Protein AF-A0A0F8X6D4-F1 (afdb_monomer)

Organism: NCBI:txid412755

InterPro domains:
  IPR002932 Glutamate synthase domain [PF01645] (61-351)
  IPR002932 Glutamate synthase domain [cd02808] (1-352)
  IPR013785 Aldolase-type TIM barrel [G3DSA:3.20.20.70] (47-352)

Structure (mmCIF, N/CA/C/O backbone):
data_AF-A0A0F8X6D4-F1
#
_entry.id   AF-A0A0F8X6D4-F1
#
loop_
_atom_site.group_PDB
_atom_site.id
_atom_site.type_symbol
_atom_site.label_atom_id
_atom_site.label_alt_id
_atom_site.label_comp_id
_atom_site.label_asym_id
_atom_site.label_entity_id
_atom_site.label_seq_id
_atom_site.pdbx_PDB_ins_code
_atom_site.Cartn_x
_atom_site.Cartn_y
_atom_site.Cartn_z
_atom_site.occupancy
_atom_site.B_iso_or_equiv
_atom_site.auth_seq_id
_atom_site.auth_comp_id
_atom_site.auth_asym_id
_atom_site.auth_atom_id
_atom_site.pdbx_PDB_model_num
ATOM 1 N N . ARG A 1 1 ? 14.867 -9.001 -7.447 1.00 86.94 1 ARG A N 1
ATOM 2 C CA . ARG A 1 1 ? 14.581 -8.621 -8.855 1.00 86.94 1 ARG A CA 1
ATOM 3 C C . ARG A 1 1 ? 14.537 -9.846 -9.762 1.00 86.94 1 ARG 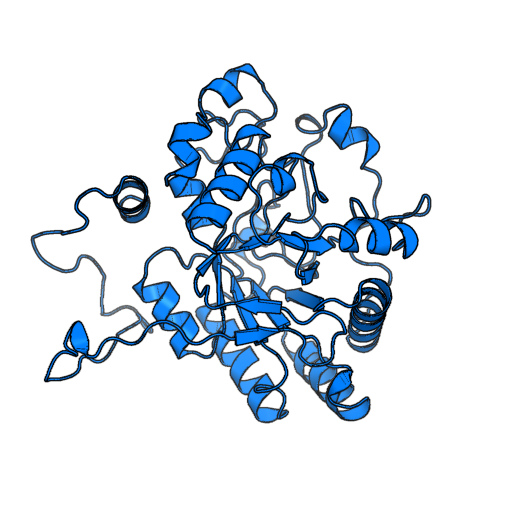A C 1
ATOM 5 O O . ARG A 1 1 ? 13.465 -10.113 -10.271 1.00 86.94 1 ARG A O 1
ATOM 12 N N . SER A 1 2 ? 15.639 -10.603 -9.904 1.00 88.75 2 SER A N 1
ATOM 13 C CA . SER A 1 2 ? 15.696 -11.815 -10.753 1.00 88.75 2 SER A CA 1
ATOM 14 C C . SER A 1 2 ? 14.528 -12.780 -10.506 1.00 88.75 2 SER A C 1
ATOM 16 O O . SER A 1 2 ? 13.826 -13.136 -11.444 1.00 88.75 2 SER A O 1
ATOM 18 N N . TRP A 1 3 ? 14.236 -13.077 -9.234 1.00 90.81 3 TRP A N 1
ATOM 19 C CA . TRP A 1 3 ? 13.088 -13.908 -8.859 1.00 90.81 3 TRP A CA 1
ATOM 20 C C . TRP A 1 3 ? 11.753 -13.414 -9.447 1.00 90.81 3 TRP A C 1
ATOM 22 O O . TRP A 1 3 ? 11.038 -14.203 -10.050 1.00 90.81 3 TRP A O 1
ATOM 32 N N . VAL A 1 4 ? 11.450 -12.109 -9.361 1.00 93.31 4 VAL A N 1
ATOM 33 C CA . VAL A 1 4 ? 10.198 -11.553 -9.911 1.00 93.31 4 VAL A CA 1
ATOM 34 C C . VAL A 1 4 ? 10.165 -11.677 -11.423 1.00 93.31 4 VAL A C 1
ATOM 36 O O . VAL A 1 4 ? 9.143 -12.049 -11.966 1.00 93.31 4 VAL A O 1
ATOM 39 N N . TYR A 1 5 ? 11.270 -11.402 -12.118 1.00 92.56 5 TYR A N 1
ATOM 40 C CA . TYR A 1 5 ? 11.297 -11.519 -13.578 1.00 92.56 5 TYR A CA 1
ATOM 41 C C . TYR A 1 5 ? 11.055 -12.947 -14.064 1.00 92.56 5 TYR A C 1
ATOM 43 O O . TYR A 1 5 ? 10.480 -13.121 -15.135 1.00 92.56 5 TYR A O 1
ATOM 51 N N . LYS A 1 6 ? 11.500 -13.946 -13.295 1.00 92.44 6 LYS A N 1
ATOM 52 C CA . LYS A 1 6 ? 11.203 -15.352 -13.568 1.00 92.44 6 LYS A CA 1
ATOM 53 C C . LYS A 1 6 ? 9.738 -15.674 -13.260 1.00 92.44 6 LYS A C 1
ATOM 55 O O . LYS A 1 6 ? 9.030 -16.171 -14.128 1.00 92.44 6 LYS A O 1
ATOM 60 N N . ALA A 1 7 ? 9.273 -15.314 -12.061 1.00 92.62 7 ALA A N 1
ATOM 61 C CA . ALA A 1 7 ? 7.904 -15.564 -11.612 1.00 92.62 7 ALA A CA 1
ATOM 62 C C . ALA A 1 7 ? 6.853 -14.914 -12.526 1.00 92.62 7 ALA A C 1
ATOM 64 O O . ALA A 1 7 ? 5.938 -15.592 -12.969 1.00 92.62 7 ALA A O 1
ATOM 65 N N . ALA A 1 8 ? 7.053 -13.648 -12.888 1.00 92.38 8 ALA A N 1
ATOM 66 C CA . ALA A 1 8 ? 6.183 -12.868 -13.766 1.00 92.38 8 ALA A CA 1
ATOM 67 C C . ALA A 1 8 ? 6.101 -13.414 -15.202 1.00 92.38 8 ALA A C 1
ATOM 69 O O . ALA A 1 8 ? 5.203 -13.063 -15.948 1.00 92.38 8 ALA A O 1
ATOM 70 N N . LYS A 1 9 ? 7.064 -14.235 -15.634 1.00 91.50 9 LYS A N 1
ATOM 71 C CA . LYS A 1 9 ? 7.039 -14.896 -16.951 1.00 91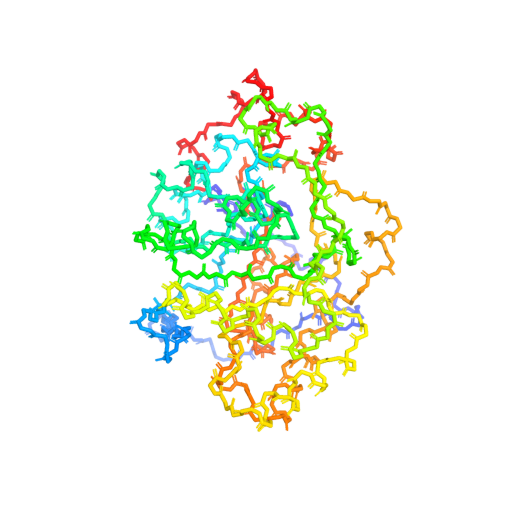.50 9 LYS A CA 1
ATOM 72 C C . LYS A 1 9 ? 6.620 -16.362 -16.864 1.00 91.50 9 LYS A C 1
ATOM 74 O O . LYS A 1 9 ? 6.717 -17.067 -17.862 1.00 91.50 9 LYS A O 1
ATOM 79 N N . ASN A 1 10 ? 6.249 -16.823 -15.669 1.00 89.94 10 ASN A N 1
ATOM 80 C CA . ASN A 1 10 ? 5.996 -18.223 -15.356 1.00 89.94 10 ASN A CA 1
ATOM 81 C C . ASN A 1 10 ? 7.096 -19.180 -15.870 1.00 89.94 10 ASN A C 1
ATOM 83 O O . ASN A 1 10 ? 6.814 -20.272 -16.353 1.00 89.94 10 ASN A O 1
ATOM 87 N N . VAL A 1 11 ? 8.364 -18.753 -15.803 1.00 92.69 11 VAL A N 1
ATOM 88 C CA . VAL A 1 11 ? 9.515 -19.609 -16.138 1.00 92.69 11 VAL A CA 1
ATOM 89 C C . VAL A 1 11 ? 10.079 -20.256 -14.880 1.00 92.69 11 VAL A C 1
ATOM 91 O O . VAL A 1 11 ? 9.802 -19.804 -13.767 1.00 92.69 11 VAL A O 1
ATOM 94 N N . ASP A 1 12 ? 10.912 -21.282 -15.057 1.00 89.19 12 ASP A N 1
ATOM 95 C CA . ASP A 1 12 ? 11.482 -22.034 -13.945 1.00 89.19 12 ASP A CA 1
ATOM 96 C C . ASP A 1 12 ? 12.186 -21.134 -12.904 1.00 89.19 12 ASP A C 1
ATOM 98 O O . ASP A 1 12 ? 13.011 -20.258 -13.209 1.00 89.19 12 ASP A O 1
ATOM 102 N N . ARG A 1 13 ? 11.824 -21.368 -11.641 1.00 89.12 13 ARG A N 1
ATOM 103 C CA . ARG A 1 13 ? 12.292 -20.657 -10.448 1.00 89.12 13 ARG A CA 1
ATOM 104 C C . ARG A 1 13 ? 13.271 -21.495 -9.623 1.00 89.12 13 ARG A C 1
ATOM 106 O O . ARG A 1 13 ? 13.748 -20.982 -8.611 1.00 89.12 13 ARG A O 1
ATOM 113 N N . THR A 1 14 ? 13.600 -22.721 -10.037 1.00 86.69 14 THR A N 1
ATOM 114 C CA . THR A 1 14 ? 14.615 -23.531 -9.356 1.00 86.69 14 THR A CA 1
ATOM 115 C C . THR A 1 14 ? 16.010 -22.901 -9.462 1.00 86.69 14 THR A C 1
ATOM 117 O O . THR A 1 14 ? 16.296 -22.051 -10.316 1.00 86.69 14 THR A O 1
ATOM 120 N N . THR A 1 15 ? 16.876 -23.229 -8.502 1.00 83.88 15 THR A N 1
ATOM 121 C CA . THR A 1 15 ? 18.278 -22.789 -8.442 1.00 83.88 15 THR A CA 1
ATOM 122 C C . THR A 1 15 ? 19.123 -23.944 -7.905 1.00 83.88 15 THR A C 1
ATOM 124 O O . THR A 1 15 ? 18.729 -24.587 -6.937 1.00 83.88 15 THR A O 1
ATOM 127 N N . ALA A 1 16 ? 20.264 -24.217 -8.542 1.00 86.75 16 ALA A N 1
ATOM 128 C CA . ALA A 1 16 ? 21.219 -25.245 -8.119 1.00 86.75 16 ALA A CA 1
ATOM 129 C C . ALA A 1 16 ? 22.253 -24.683 -7.118 1.00 86.75 16 ALA A C 1
ATOM 131 O O . ALA A 1 16 ? 22.319 -23.472 -6.923 1.00 86.75 16 ALA A O 1
ATOM 132 N N . PHE A 1 17 ? 23.093 -25.552 -6.537 1.00 86.12 17 PHE A N 1
ATOM 133 C CA . PHE A 1 17 ? 24.259 -25.218 -5.688 1.00 86.12 17 PHE A CA 1
ATOM 134 C C . PHE A 1 17 ? 23.977 -24.802 -4.227 1.00 86.12 17 PHE A C 1
ATOM 136 O O . PHE A 1 17 ? 24.899 -24.777 -3.418 1.00 86.12 17 PHE A O 1
ATOM 143 N N . GLY A 1 18 ? 22.717 -24.561 -3.849 1.00 82.81 18 GLY A N 1
ATOM 144 C CA . GLY A 1 18 ? 22.318 -24.282 -2.461 1.00 82.81 18 GLY A CA 1
ATOM 145 C C . GLY A 1 18 ? 21.981 -22.812 -2.187 1.00 82.81 18 GLY A C 1
ATOM 146 O O . GLY A 1 18 ? 21.910 -21.986 -3.097 1.00 82.81 18 GLY A O 1
ATOM 147 N N . SER A 1 19 ? 21.703 -22.487 -0.919 1.00 84.62 19 SER A N 1
ATOM 148 C CA . SER A 1 19 ? 21.264 -21.143 -0.520 1.00 84.62 19 SER A CA 1
ATOM 149 C C . SER A 1 19 ? 22.393 -20.119 -0.634 1.00 84.62 19 SER A C 1
ATOM 151 O O . SER A 1 19 ? 23.459 -20.286 -0.051 1.00 84.62 19 SER A O 1
ATOM 153 N N . THR A 1 20 ? 22.127 -19.003 -1.313 1.00 85.50 20 THR A N 1
ATOM 154 C CA . THR A 1 20 ? 23.007 -17.821 -1.313 1.00 85.50 20 THR A CA 1
ATOM 155 C C . THR A 1 20 ? 22.638 -16.815 -0.217 1.00 85.50 20 THR A C 1
ATOM 157 O O . THR A 1 20 ? 23.183 -15.713 -0.176 1.00 85.50 20 THR A O 1
ATOM 160 N N . GLN A 1 21 ? 21.644 -17.127 0.617 1.00 85.31 21 GLN A N 1
ATOM 161 C CA . GLN A 1 21 ? 21.235 -16.278 1.731 1.00 85.31 21 GLN A CA 1
ATOM 162 C C . GLN A 1 21 ? 22.134 -16.563 2.934 1.00 85.31 21 GLN A C 1
ATOM 164 O O . GLN A 1 21 ? 22.205 -17.700 3.390 1.00 85.31 21 GLN A O 1
ATOM 169 N N . SER A 1 22 ? 22.781 -15.527 3.474 1.00 88.50 22 SER A N 1
ATOM 170 C CA . SER A 1 22 ? 23.481 -15.651 4.754 1.00 88.50 22 SER A CA 1
ATOM 171 C C . SER A 1 22 ? 22.469 -15.919 5.869 1.00 88.50 22 SER A C 1
ATOM 173 O O . SER A 1 22 ? 21.503 -15.168 6.021 1.00 88.50 22 SER A O 1
ATOM 175 N N . LEU A 1 23 ? 22.691 -16.997 6.620 1.00 89.25 23 LEU A N 1
ATOM 176 C CA . LEU A 1 23 ? 21.855 -17.410 7.752 1.00 89.25 23 LEU A CA 1
ATOM 177 C C . LEU A 1 23 ? 22.366 -16.868 9.095 1.00 89.25 23 LEU A C 1
ATOM 179 O O . LEU A 1 23 ? 21.669 -16.960 10.097 1.00 89.25 23 LEU A O 1
ATOM 183 N N . GLU A 1 24 ? 23.558 -16.273 9.106 1.00 91.50 24 GLU A N 1
ATOM 184 C CA . GLU A 1 24 ? 24.230 -15.771 10.311 1.00 91.50 24 GLU A CA 1
ATOM 185 C C . GLU A 1 24 ? 23.793 -14.349 10.684 1.00 91.50 24 GLU A C 1
ATOM 187 O O . GLU A 1 24 ? 24.001 -13.891 11.805 1.00 91.50 24 GLU A O 1
ATOM 192 N N . VAL A 1 25 ? 23.171 -13.623 9.749 1.00 92.25 25 VAL A N 1
ATOM 193 C CA . VAL A 1 25 ? 22.722 -12.249 9.990 1.00 92.25 25 VAL A CA 1
ATOM 194 C C . VAL A 1 25 ? 21.563 -12.255 10.986 1.00 92.25 25 VAL A C 1
ATOM 196 O O . VAL A 1 25 ? 20.521 -12.866 10.731 1.00 92.25 25 VAL A O 1
ATOM 199 N N . THR A 1 26 ? 21.705 -11.517 12.090 1.00 89.44 26 THR A N 1
ATOM 200 C CA . THR A 1 26 ? 20.693 -11.425 13.151 1.00 89.44 26 THR A CA 1
ATOM 201 C C . THR A 1 26 ? 19.302 -11.085 12.613 1.00 89.44 26 THR A C 1
ATOM 203 O O . THR A 1 26 ? 19.090 -10.076 11.929 1.00 89.44 26 THR A O 1
ATOM 206 N N . GLY A 1 27 ? 18.339 -11.942 12.971 1.00 83.62 27 GLY A N 1
ATOM 207 C CA . GLY A 1 27 ? 16.938 -11.985 12.529 1.00 83.62 27 GLY A CA 1
ATOM 208 C C . GLY A 1 27 ? 16.734 -12.077 11.021 1.00 83.62 27 GLY A C 1
ATOM 209 O O . GLY A 1 27 ? 15.780 -11.538 10.452 1.00 83.62 27 GLY A O 1
ATOM 210 N N . THR A 1 28 ? 17.628 -12.817 10.377 1.00 88.69 28 THR A N 1
ATOM 211 C CA . THR A 1 28 ? 17.257 -13.606 9.209 1.00 88.69 28 THR A CA 1
ATOM 212 C C . THR A 1 28 ? 16.008 -14.426 9.528 1.00 88.69 28 THR A C 1
ATOM 214 O O . THR A 1 28 ? 15.945 -15.109 10.545 1.00 88.69 28 THR A O 1
ATOM 217 N N . VAL A 1 29 ? 15.000 -14.335 8.662 1.00 87.25 29 VAL A N 1
ATOM 218 C CA . VAL A 1 29 ? 13.764 -15.112 8.794 1.00 87.25 29 VAL A CA 1
ATOM 219 C C . VAL A 1 29 ? 14.066 -16.577 8.501 1.00 87.25 29 VAL A C 1
ATOM 221 O O . VAL A 1 29 ? 14.572 -16.892 7.423 1.00 87.25 29 VAL A O 1
ATOM 224 N N . MET A 1 30 ? 13.704 -17.450 9.436 1.00 90.25 30 MET A N 1
ATOM 225 C CA . MET A 1 30 ? 13.772 -18.901 9.294 1.00 90.25 30 MET A CA 1
ATOM 226 C C . MET A 1 30 ? 12.383 -19.478 9.554 1.00 90.25 30 MET A C 1
ATOM 228 O O . MET A 1 30 ? 11.730 -19.107 10.527 1.00 90.25 30 MET A O 1
ATOM 232 N N . PHE A 1 31 ? 11.930 -20.364 8.671 1.00 91.56 31 PHE A N 1
ATOM 233 C CA . PHE A 1 31 ? 10.718 -21.147 8.888 1.00 91.56 31 PHE A CA 1
ATOM 234 C C . PHE A 1 31 ? 11.135 -22.517 9.395 1.00 91.56 31 PHE A C 1
ATOM 236 O O . PHE A 1 31 ? 11.958 -23.180 8.763 1.00 91.56 31 PHE A O 1
ATOM 243 N N . MET A 1 32 ? 10.580 -22.924 10.532 1.00 90.75 32 MET A N 1
ATOM 244 C CA . MET A 1 32 ? 10.814 -24.258 11.068 1.00 90.75 32 MET A CA 1
ATOM 245 C C . MET A 1 32 ? 10.050 -25.256 10.206 1.00 90.75 32 MET A C 1
ATOM 247 O O . MET A 1 32 ? 8.829 -25.162 10.088 1.00 90.75 32 MET A O 1
ATOM 251 N N . ASN A 1 33 ? 10.763 -26.180 9.568 1.00 88.94 33 ASN A N 1
ATOM 252 C CA . ASN A 1 33 ? 10.119 -27.222 8.785 1.00 88.94 33 ASN A CA 1
ATOM 253 C C . ASN A 1 33 ? 9.480 -28.264 9.709 1.00 88.94 33 ASN A C 1
ATOM 255 O O . ASN A 1 33 ? 10.007 -28.586 10.775 1.00 88.94 33 ASN A O 1
ATOM 259 N N . CYS A 1 34 ? 8.376 -28.845 9.257 1.00 87.38 34 CYS A N 1
ATOM 260 C CA . CYS A 1 34 ? 7.858 -30.075 9.836 1.00 87.38 34 CYS A CA 1
ATOM 261 C C . CYS A 1 34 ? 8.721 -31.261 9.371 1.00 87.38 34 CYS A C 1
ATOM 263 O O . CYS A 1 34 ? 9.303 -31.230 8.282 1.00 87.38 34 CYS A O 1
ATOM 265 N N . ALA A 1 35 ? 8.818 -32.307 10.197 1.00 93.06 35 ALA A N 1
ATOM 266 C CA . ALA A 1 35 ? 9.519 -33.543 9.832 1.00 93.06 35 ALA A CA 1
ATOM 267 C C . ALA A 1 35 ? 8.805 -34.304 8.699 1.00 93.06 35 ALA A C 1
ATOM 269 O O . ALA A 1 35 ? 9.448 -35.005 7.923 1.00 93.06 35 ALA A O 1
ATOM 270 N N . PHE A 1 36 ? 7.487 -34.123 8.597 1.00 92.75 36 PHE A N 1
ATOM 271 C CA . PHE A 1 36 ? 6.633 -34.701 7.568 1.00 92.75 36 PHE A CA 1
ATOM 272 C C . PHE A 1 36 ? 5.992 -33.556 6.773 1.00 92.75 36 PHE A C 1
ATOM 274 O O . PHE A 1 36 ? 5.444 -32.640 7.395 1.00 92.75 36 PHE A O 1
ATOM 281 N N . PRO A 1 37 ? 6.114 -33.541 5.436 1.00 86.25 37 PRO A N 1
ATOM 282 C CA . PRO A 1 37 ? 5.544 -32.483 4.614 1.00 86.25 37 PRO A CA 1
ATOM 283 C C . PRO A 1 37 ? 4.019 -32.598 4.565 1.00 86.25 37 PRO A C 1
ATOM 285 O O . PRO A 1 37 ? 3.483 -33.701 4.525 1.00 86.25 37 PRO A O 1
ATOM 288 N N . THR A 1 38 ? 3.339 -31.454 4.518 1.00 87.06 38 THR A N 1
ATOM 289 C CA . THR A 1 38 ? 1.922 -31.388 4.145 1.00 87.06 38 THR A CA 1
ATOM 290 C C . THR A 1 38 ? 1.773 -31.857 2.704 1.00 87.06 38 THR A C 1
ATOM 292 O O . THR A 1 38 ? 2.509 -31.386 1.831 1.00 87.06 38 THR A O 1
ATOM 295 N N . LEU A 1 39 ? 0.854 -32.788 2.460 1.00 90.19 39 LEU A N 1
ATOM 296 C CA . LEU A 1 39 ? 0.555 -33.244 1.105 1.00 90.19 39 LEU A CA 1
ATOM 297 C C . LEU A 1 39 ? -0.247 -32.173 0.357 1.00 90.19 39 LEU A C 1
ATOM 299 O O . LEU A 1 39 ? -1.010 -31.430 0.969 1.00 90.19 39 LEU A O 1
ATOM 303 N N . ASP A 1 40 ? -0.125 -32.115 -0.970 1.00 86.06 40 ASP A N 1
ATOM 304 C CA . ASP A 1 40 ? -0.891 -31.156 -1.786 1.00 86.06 40 ASP A CA 1
ATOM 305 C C . ASP A 1 40 ? -2.411 -31.324 -1.590 1.00 86.06 40 ASP A C 1
ATOM 307 O O . ASP A 1 40 ? -3.161 -30.355 -1.640 1.00 86.06 40 ASP A O 1
ATOM 311 N N . GLU A 1 41 ? -2.858 -32.546 -1.292 1.00 88.38 41 GLU A N 1
ATOM 312 C CA . GLU A 1 41 ? -4.251 -32.901 -0.982 1.00 88.38 41 GLU A CA 1
ATOM 313 C C . GLU A 1 41 ? -4.736 -32.337 0.368 1.00 88.38 41 GLU A C 1
ATOM 315 O O . GLU A 1 41 ? -5.935 -32.164 0.578 1.00 88.38 41 GLU A O 1
ATOM 320 N N . GLU A 1 42 ? -3.807 -32.044 1.281 1.00 87.31 42 GLU A N 1
ATOM 321 C CA . GLU A 1 42 ? -4.061 -31.482 2.613 1.00 87.31 42 GLU A CA 1
ATOM 322 C C . GLU A 1 42 ? -3.855 -29.959 2.647 1.00 87.31 42 GLU A C 1
ATOM 324 O O . GLU A 1 42 ? -4.171 -29.305 3.646 1.00 87.31 42 GLU A O 1
ATOM 329 N N . ALA A 1 43 ? -3.305 -29.380 1.574 1.00 86.25 43 ALA A N 1
ATOM 330 C CA . ALA A 1 43 ? -3.066 -27.952 1.478 1.00 86.25 43 ALA A CA 1
ATOM 331 C C . ALA A 1 43 ? -4.397 -27.187 1.464 1.00 86.25 43 ALA A C 1
ATOM 333 O O . ALA A 1 43 ? -5.305 -27.467 0.682 1.00 86.25 43 ALA A O 1
ATOM 334 N N . LEU A 1 44 ? -4.511 -26.192 2.344 1.00 88.12 44 LEU A N 1
ATOM 335 C CA . LEU A 1 44 ? -5.713 -25.378 2.463 1.00 88.12 44 LEU A CA 1
ATOM 336 C C . LEU A 1 44 ? -5.619 -24.129 1.592 1.00 88.12 44 LEU A C 1
ATOM 338 O O . LEU A 1 44 ? -4.612 -23.418 1.588 1.00 88.12 44 LEU A O 1
ATOM 342 N N . GLU A 1 45 ? -6.725 -23.821 0.924 1.00 89.19 45 GLU A N 1
ATOM 343 C CA . GLU A 1 45 ? -6.911 -22.528 0.280 1.00 89.19 45 GLU A CA 1
ATOM 344 C C . GLU A 1 45 ? -7.014 -21.403 1.324 1.00 89.19 45 GLU A C 1
ATOM 346 O O . GLU A 1 45 ? -7.552 -21.619 2.417 1.00 89.19 45 GLU A O 1
ATOM 351 N N . PRO A 1 46 ? -6.571 -20.174 0.999 1.00 91.50 46 PRO A N 1
ATOM 352 C CA . PRO A 1 46 ? -6.719 -19.036 1.892 1.00 91.50 46 PRO A CA 1
ATOM 353 C C . PRO A 1 46 ? -8.175 -18.805 2.315 1.00 91.50 46 PRO A C 1
ATOM 355 O O . PRO A 1 46 ? -9.090 -18.686 1.488 1.00 91.50 46 PRO A O 1
ATOM 358 N N . SER A 1 47 ? -8.383 -18.688 3.625 1.00 93.00 47 SER A N 1
ATOM 359 C CA . SER A 1 47 ? -9.671 -18.307 4.201 1.00 93.00 47 SER A CA 1
ATOM 360 C C . SER A 1 47 ? -10.050 -16.880 3.807 1.00 93.00 47 SER A C 1
ATOM 362 O O . SER A 1 47 ? -9.199 -16.003 3.659 1.00 93.00 47 SER A O 1
ATOM 364 N N . ALA A 1 48 ? -11.351 -16.635 3.654 1.00 95.94 48 ALA A N 1
ATOM 365 C CA . ALA A 1 48 ? -11.847 -15.291 3.392 1.00 95.94 48 ALA A CA 1
ATOM 366 C C . ALA A 1 48 ? -11.736 -14.421 4.652 1.00 95.94 48 ALA A C 1
ATOM 368 O O . ALA A 1 48 ? -12.087 -14.859 5.747 1.00 95.94 48 ALA A O 1
ATOM 369 N N . VAL A 1 49 ? -11.296 -13.177 4.480 1.00 97.06 49 VAL A N 1
ATOM 370 C CA . VAL A 1 49 ? -11.210 -12.170 5.539 1.00 97.06 49 VAL A CA 1
ATOM 371 C C . VAL A 1 49 ? -12.179 -11.036 5.223 1.00 97.06 49 VAL A C 1
ATOM 373 O O . VAL A 1 49 ? -12.203 -10.519 4.103 1.00 97.06 49 VAL A O 1
ATOM 376 N N . THR A 1 50 ? -12.967 -10.642 6.224 1.00 97.94 50 THR A N 1
ATOM 377 C CA . THR A 1 50 ? -13.918 -9.528 6.139 1.00 97.94 50 THR A CA 1
ATOM 378 C C . THR A 1 50 ? -13.305 -8.251 6.707 1.00 97.94 50 THR A C 1
ATOM 380 O O . THR A 1 50 ? -12.862 -8.213 7.857 1.00 97.94 50 THR A O 1
ATOM 383 N N . LEU A 1 51 ? -13.323 -7.188 5.910 1.00 97.94 51 LEU A N 1
ATOM 384 C CA . LEU A 1 51 ? -12.984 -5.819 6.281 1.00 97.94 51 LEU A CA 1
ATOM 385 C C . LEU A 1 51 ? -14.266 -5.007 6.463 1.00 97.94 51 LEU A C 1
ATOM 387 O O . LEU A 1 51 ? -15.175 -5.076 5.635 1.00 97.94 51 LEU A O 1
ATOM 391 N N . GLY A 1 52 ? -14.314 -4.226 7.542 1.00 96.50 52 GLY A N 1
ATOM 392 C CA . GLY A 1 52 ? -15.455 -3.384 7.908 1.00 96.50 52 GLY A CA 1
ATOM 393 C C . GLY A 1 52 ? -16.767 -4.146 8.091 1.00 96.50 52 GLY A C 1
ATOM 394 O O . GLY A 1 52 ? -17.734 -3.802 7.419 1.00 96.50 52 GLY A O 1
ATOM 395 N N . PRO A 1 53 ? -16.842 -5.137 9.003 1.00 95.06 53 PRO A N 1
ATOM 396 C CA . PRO A 1 53 ? -18.062 -5.923 9.237 1.00 95.06 53 PRO A CA 1
ATOM 397 C C . PRO A 1 53 ? -19.272 -5.082 9.682 1.00 95.06 53 PRO A C 1
ATOM 399 O O . PRO A 1 53 ? -20.405 -5.518 9.520 1.00 95.06 53 PRO A O 1
ATOM 402 N N . HIS A 1 54 ? -19.034 -3.874 10.198 1.00 90.81 54 HIS A N 1
ATOM 403 C CA . HIS A 1 54 ? -20.066 -2.919 10.616 1.00 90.81 54 HIS A CA 1
ATOM 404 C C . HIS A 1 54 ? -20.395 -1.872 9.538 1.00 90.81 54 HIS A C 1
ATOM 406 O O . HIS A 1 54 ? -21.244 -1.007 9.739 1.00 90.81 54 HIS A O 1
ATOM 412 N N . CYS A 1 55 ? -19.712 -1.911 8.389 1.00 96.38 55 CYS A N 1
ATOM 413 C CA . CYS A 1 55 ? -20.032 -1.039 7.265 1.00 96.38 55 CYS A CA 1
ATOM 414 C C . CYS A 1 55 ? -21.281 -1.557 6.537 1.00 96.38 55 CYS A C 1
ATOM 416 O O . CYS A 1 55 ? -21.444 -2.770 6.418 1.00 96.38 55 CYS A O 1
ATOM 418 N N . PRO A 1 56 ? -22.108 -0.674 5.948 1.00 97.19 56 PRO A N 1
ATOM 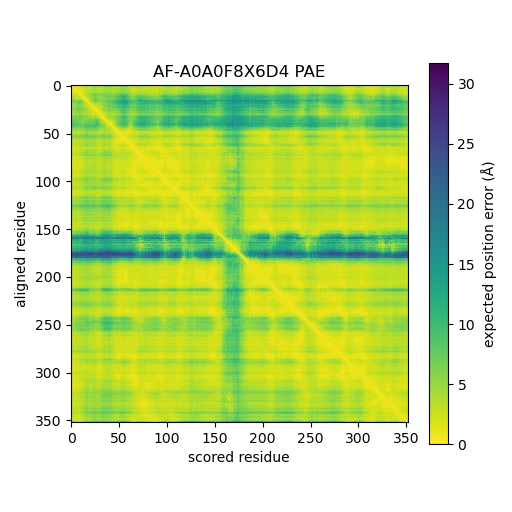419 C CA . PRO A 1 56 ? -23.204 -1.087 5.069 1.00 97.19 56 PRO A CA 1
ATOM 420 C C . PRO A 1 56 ? -22.760 -1.999 3.915 1.00 97.19 56 PRO A C 1
ATOM 422 O O . PRO A 1 56 ? -23.506 -2.876 3.496 1.00 97.19 56 PRO A O 1
ATOM 425 N N . ASN A 1 57 ? -21.541 -1.795 3.405 1.00 97.88 57 ASN A N 1
ATOM 426 C CA . ASN A 1 57 ? -20.953 -2.581 2.324 1.00 97.88 57 ASN A CA 1
ATOM 427 C C . ASN A 1 57 ? -19.594 -3.154 2.771 1.00 97.88 57 ASN A C 1
ATOM 429 O O . ASN A 1 57 ? -18.562 -2.583 2.406 1.00 97.88 57 ASN A O 1
ATOM 433 N N . PRO A 1 58 ? -19.556 -4.237 3.570 1.00 98.06 58 PRO A N 1
ATOM 434 C CA . PRO A 1 58 ? -18.301 -4.865 3.977 1.00 98.06 58 PRO A CA 1
ATOM 435 C C . PRO A 1 58 ? -17.554 -5.430 2.761 1.00 98.06 58 PRO A C 1
ATOM 437 O O . PRO A 1 58 ? -18.164 -5.793 1.752 1.00 98.06 58 PRO A O 1
ATOM 440 N N . TYR A 1 59 ? -16.229 -5.547 2.858 1.00 98.50 59 TYR A N 1
ATOM 441 C CA . TYR A 1 59 ? -15.415 -6.164 1.809 1.00 98.50 59 TYR A CA 1
ATOM 442 C C . TYR A 1 59 ? -14.875 -7.514 2.271 1.00 98.50 59 TYR A C 1
ATOM 444 O O . TYR A 1 59 ? -14.215 -7.595 3.302 1.00 98.50 59 TYR A O 1
ATOM 452 N N . ILE A 1 60 ? -15.152 -8.569 1.507 1.00 98.25 60 ILE A N 1
ATOM 453 C CA . ILE A 1 60 ? -14.736 -9.939 1.810 1.00 98.25 60 ILE A CA 1
ATOM 454 C C . ILE A 1 60 ? -13.816 -10.412 0.692 1.00 98.25 60 ILE A C 1
ATOM 456 O O . ILE A 1 60 ? -14.176 -10.337 -0.482 1.00 98.25 60 ILE A O 1
ATOM 460 N N . THR A 1 61 ? -12.636 -10.910 1.045 1.00 97.56 61 THR A N 1
ATOM 461 C CA . THR A 1 61 ? -11.640 -11.351 0.063 1.00 97.56 61 THR A CA 1
ATOM 462 C C . THR A 1 61 ? -10.758 -12.463 0.610 1.00 97.56 61 THR A C 1
ATOM 464 O O . THR A 1 61 ? -10.514 -12.543 1.811 1.00 97.56 61 THR A O 1
ATOM 467 N N . LYS A 1 62 ? -10.280 -13.329 -0.288 1.00 96.31 62 LYS A N 1
ATOM 468 C CA . LYS A 1 62 ? -9.290 -14.381 -0.003 1.00 96.31 62 LYS A CA 1
ATOM 469 C C . LYS A 1 62 ? -7.871 -13.979 -0.429 1.00 96.31 62 LYS A C 1
ATOM 471 O O . LYS A 1 62 ? -6.928 -14.741 -0.246 1.00 96.31 62 LYS A O 1
ATOM 476 N N . SER A 1 63 ? -7.708 -12.800 -1.036 1.00 96.31 63 SER A N 1
ATOM 477 C CA . SER A 1 63 ? -6.422 -12.371 -1.583 1.00 96.31 63 SER A CA 1
ATOM 478 C C . SER A 1 63 ? -5.446 -11.956 -0.484 1.00 96.31 63 SER A C 1
ATOM 480 O O . SER A 1 63 ? -5.635 -10.934 0.176 1.00 96.31 63 SER A O 1
ATOM 482 N N . LEU A 1 64 ? -4.352 -12.705 -0.344 1.00 94.94 64 LEU A N 1
ATOM 483 C CA . LEU A 1 64 ? -3.304 -12.446 0.650 1.00 94.94 64 LEU A CA 1
ATOM 484 C C . LEU A 1 64 ? -2.262 -11.416 0.184 1.00 94.94 64 LEU A C 1
ATOM 486 O O . LEU A 1 64 ? -1.654 -10.735 1.012 1.00 94.94 64 LEU A O 1
ATOM 490 N N . PHE A 1 65 ? -2.030 -11.304 -1.129 1.00 97.31 65 PHE A N 1
ATOM 491 C CA . PHE A 1 65 ? -0.972 -10.474 -1.711 1.00 97.31 65 PHE A CA 1
ATOM 492 C C . PHE A 1 65 ? -1.521 -9.546 -2.797 1.00 97.31 65 PHE A C 1
ATOM 494 O O . PHE A 1 65 ? -2.036 -9.997 -3.814 1.00 97.31 65 PHE A O 1
ATOM 501 N N . ASN A 1 66 ? -1.397 -8.237 -2.580 1.00 98.38 66 ASN A N 1
ATOM 502 C CA . ASN A 1 66 ? -2.133 -7.223 -3.332 1.00 98.38 66 ASN A CA 1
ATOM 503 C C . ASN A 1 66 ? -1.237 -6.060 -3.804 1.00 98.38 66 ASN A C 1
ATOM 505 O O . ASN A 1 66 ? -0.075 -5.914 -3.393 1.00 98.38 66 ASN A O 1
ATOM 509 N N . ILE A 1 67 ? -1.768 -5.191 -4.670 1.00 98.38 67 ILE A N 1
ATOM 510 C CA . ILE A 1 67 ? -1.004 -4.081 -5.258 1.00 98.38 67 ILE A CA 1
ATOM 511 C C . ILE A 1 67 ? -1.103 -2.833 -4.369 1.00 98.38 67 ILE A C 1
ATOM 513 O O . ILE A 1 67 ? -2.171 -2.247 -4.192 1.00 98.38 67 ILE A O 1
ATOM 517 N N . SER A 1 68 ? 0.040 -2.401 -3.821 1.00 97.88 68 SER A N 1
ATOM 518 C CA . SER A 1 68 ? 0.128 -1.198 -2.973 1.00 97.88 68 SER A CA 1
ATOM 519 C C . SER A 1 68 ? -0.032 0.092 -3.786 1.00 97.88 68 SER A C 1
ATOM 521 O O . SER A 1 68 ? 0.286 0.131 -4.976 1.00 97.88 68 SER A O 1
ATOM 523 N N . GLY A 1 69 ? -0.468 1.163 -3.117 1.00 96.62 69 GLY A N 1
ATOM 524 C CA . GLY A 1 69 ? -0.840 2.431 -3.743 1.00 96.62 69 GLY A CA 1
ATOM 525 C C . GLY A 1 69 ? 0.280 3.075 -4.555 1.00 96.62 69 GLY A C 1
ATOM 526 O O . GLY A 1 69 ? 1.340 3.414 -4.020 1.00 96.62 69 GLY A O 1
ATOM 527 N N . MET A 1 70 ? 0.026 3.293 -5.845 1.00 96.88 70 MET A N 1
ATOM 528 C CA . MET A 1 70 ? 0.917 4.007 -6.760 1.00 96.88 70 MET A CA 1
ATOM 529 C C . MET A 1 70 ? 0.093 4.931 -7.652 1.00 96.88 70 MET A C 1
ATOM 531 O O . MET A 1 70 ? -0.694 4.471 -8.468 1.00 96.88 70 MET A O 1
ATOM 535 N N . SER A 1 71 ? 0.298 6.241 -7.514 1.00 94.56 71 SER A N 1
ATOM 536 C CA . SER A 1 71 ? -0.565 7.227 -8.160 1.00 94.56 71 SER A CA 1
ATOM 537 C C . SER A 1 71 ? -0.495 7.197 -9.684 1.00 94.56 71 SER A C 1
ATOM 539 O O . SER A 1 71 ? 0.593 7.213 -10.274 1.00 94.56 71 SER A O 1
ATOM 541 N N . PHE A 1 72 ? -1.655 7.302 -10.332 1.00 93.38 72 PHE A N 1
ATOM 542 C CA . PHE A 1 72 ? -1.703 7.832 -11.690 1.00 93.38 72 PHE A CA 1
ATOM 543 C C . PHE A 1 72 ? -1.110 9.251 -11.692 1.00 93.38 72 PHE A C 1
ATOM 545 O O . PHE A 1 72 ? -1.358 10.056 -10.793 1.00 93.38 72 PHE A O 1
ATOM 552 N N . GLY A 1 73 ? -0.208 9.517 -12.634 1.00 90.19 73 GLY A N 1
ATOM 553 C CA . GLY A 1 73 ? 0.690 10.670 -12.581 1.00 90.19 73 GLY A CA 1
ATOM 554 C C . GLY A 1 73 ? 2.117 10.272 -12.198 1.00 90.19 73 GLY A C 1
ATOM 555 O O . GLY A 1 73 ? 3.069 10.681 -12.864 1.00 90.19 73 GLY A O 1
ATOM 556 N N . ALA A 1 74 ? 2.311 9.422 -11.184 1.00 93.31 74 ALA A N 1
ATOM 557 C CA . ALA A 1 74 ? 3.606 8.769 -10.981 1.00 93.31 74 ALA A CA 1
ATOM 558 C C . ALA A 1 74 ? 3.789 7.629 -11.991 1.00 93.31 74 ALA A C 1
ATOM 560 O O . ALA A 1 74 ? 4.831 7.569 -12.656 1.00 93.31 74 ALA A O 1
ATOM 561 N N . LEU A 1 75 ? 2.762 6.792 -12.128 1.00 96.75 75 LEU A N 1
ATOM 562 C CA . LEU A 1 75 ? 2.630 5.775 -13.161 1.00 96.75 75 LEU A CA 1
ATOM 563 C C . LEU A 1 75 ? 2.053 6.361 -14.451 1.00 96.75 75 LEU A C 1
ATOM 565 O O . LEU A 1 75 ? 1.293 7.335 -14.435 1.00 96.75 75 LEU A O 1
ATOM 569 N N . SER A 1 76 ? 2.427 5.738 -15.562 1.00 97.06 76 SER A N 1
ATOM 570 C CA . SER A 1 76 ? 1.873 5.990 -16.884 1.00 97.06 76 SER A CA 1
ATOM 571 C C . SER A 1 76 ? 0.498 5.336 -17.050 1.00 97.06 76 SER A C 1
ATOM 573 O O . SER A 1 76 ? 0.139 4.400 -16.334 1.00 97.06 76 SER A O 1
ATOM 575 N N . LYS A 1 77 ? -0.260 5.798 -18.047 1.00 96.88 77 LYS A N 1
ATOM 576 C CA . LYS A 1 77 ? -1.528 5.187 -18.468 1.00 96.88 77 LYS A CA 1
ATOM 577 C C . LYS A 1 77 ? -1.421 3.671 -18.715 1.00 96.88 77 LYS A C 1
ATOM 579 O O . LYS A 1 77 ? -2.185 2.936 -18.091 1.00 96.88 77 LYS A O 1
ATOM 584 N N . PRO A 1 78 ? -0.503 3.166 -19.567 1.00 98.00 78 PRO A N 1
ATOM 585 C CA . PRO A 1 78 ? -0.435 1.731 -19.830 1.00 98.00 78 PRO A CA 1
ATOM 586 C C . PRO A 1 78 ? -0.003 0.933 -18.590 1.00 98.00 78 PRO A C 1
ATOM 588 O O . PRO A 1 78 ? -0.466 -0.188 -18.413 1.00 98.00 78 PRO A O 1
ATOM 591 N N . ALA A 1 79 ? 0.802 1.507 -17.687 1.00 98.25 79 ALA A N 1
ATOM 592 C CA . ALA A 1 79 ? 1.163 0.834 -16.439 1.00 98.25 79 ALA A CA 1
ATOM 593 C C . ALA A 1 79 ? -0.051 0.630 -15.520 1.00 98.25 79 ALA A C 1
ATOM 595 O O . ALA A 1 79 ? -0.243 -0.469 -15.010 1.00 98.25 79 ALA A O 1
ATOM 596 N N . VAL A 1 80 ? -0.887 1.660 -15.335 1.00 98.38 80 VAL A N 1
ATOM 597 C CA . VAL A 1 80 ? -2.114 1.539 -14.525 1.00 98.38 80 VAL A CA 1
ATOM 598 C C . VAL A 1 80 ? -3.078 0.524 -15.143 1.00 98.38 80 VAL A C 1
ATOM 600 O O . VAL A 1 80 ? -3.602 -0.319 -14.421 1.00 98.38 80 VAL A O 1
ATOM 603 N N . ARG A 1 81 ? -3.252 0.543 -16.472 1.00 98.25 81 ARG A N 1
ATOM 604 C CA . ARG A 1 81 ? -4.087 -0.437 -17.190 1.00 98.25 81 ARG A CA 1
ATOM 605 C C . ARG A 1 81 ? -3.610 -1.870 -16.979 1.00 98.25 81 ARG A C 1
ATOM 607 O O . ARG A 1 81 ? -4.412 -2.725 -16.624 1.00 98.25 81 ARG A O 1
ATOM 614 N N . ALA A 1 82 ? -2.314 -2.115 -17.166 1.00 98.44 82 ALA A N 1
ATOM 615 C CA . ALA A 1 82 ? -1.732 -3.443 -17.004 1.00 98.44 82 ALA A CA 1
ATOM 616 C C . ALA A 1 82 ? -1.896 -3.962 -15.569 1.00 98.44 82 ALA A C 1
ATOM 618 O O . ALA A 1 82 ? -2.285 -5.108 -15.380 1.00 98.44 82 ALA A O 1
ATOM 619 N N . LEU A 1 83 ? -1.665 -3.110 -14.562 1.00 98.44 83 LEU A N 1
ATOM 620 C CA . LEU A 1 83 ? -1.856 -3.483 -13.157 1.00 98.44 83 LEU A CA 1
ATOM 621 C C . LEU A 1 83 ? -3.322 -3.759 -12.826 1.00 98.44 83 LEU A C 1
ATOM 623 O O . LEU A 1 83 ? -3.598 -4.726 -12.131 1.00 98.44 83 LEU A O 1
ATOM 627 N N . SER A 1 84 ? -4.255 -2.943 -13.323 1.00 98.25 84 SER A N 1
ATOM 628 C CA . SER A 1 84 ? -5.687 -3.155 -13.091 1.00 98.25 84 SER A CA 1
ATOM 629 C C . SER A 1 84 ? -6.170 -4.465 -13.727 1.00 98.25 84 SER A C 1
ATOM 631 O O . SER A 1 84 ? -6.843 -5.258 -13.075 1.00 98.25 84 SER A O 1
ATOM 633 N N . GLN A 1 85 ? -5.771 -4.748 -14.971 1.00 98.56 85 GLN A N 1
ATOM 634 C CA . GLN A 1 85 ? -6.112 -6.007 -15.641 1.00 98.56 85 GLN A CA 1
ATOM 635 C C . GLN A 1 85 ? -5.474 -7.216 -14.944 1.00 98.56 85 GLN A C 1
ATOM 637 O O . GLN A 1 85 ? -6.165 -8.191 -14.662 1.00 98.56 85 GLN A O 1
ATOM 642 N N . GLY A 1 86 ? -4.184 -7.138 -14.605 1.00 98.06 86 GLY A N 1
ATOM 643 C CA . GLY A 1 86 ? -3.485 -8.210 -13.891 1.00 98.06 86 GLY A CA 1
ATOM 644 C C . GLY A 1 86 ? -4.063 -8.471 -12.500 1.00 98.06 86 GLY A C 1
ATOM 645 O O . GLY A 1 86 ? -4.254 -9.623 -12.120 1.00 98.06 86 GLY A O 1
ATOM 646 N N . ALA A 1 87 ? -4.441 -7.417 -11.770 1.00 98.25 87 ALA A N 1
ATOM 647 C CA . ALA A 1 87 ? -5.095 -7.546 -10.471 1.00 98.25 87 ALA A CA 1
ATOM 648 C C . ALA A 1 87 ? -6.426 -8.300 -10.573 1.00 98.25 87 ALA A C 1
ATOM 650 O O . ALA A 1 87 ? -6.690 -9.202 -9.780 1.00 98.25 87 ALA A O 1
ATOM 651 N N . LYS A 1 88 ? -7.231 -8.000 -11.601 1.00 98.12 88 LYS A N 1
ATOM 652 C CA . LYS A 1 88 ? -8.481 -8.721 -11.857 1.00 98.12 88 LYS A CA 1
ATOM 653 C C . LYS A 1 88 ? -8.237 -10.197 -12.149 1.00 98.12 88 LYS A C 1
ATOM 655 O O . LYS A 1 88 ? -8.929 -11.035 -11.579 1.00 98.12 88 LYS A O 1
ATOM 660 N N . LEU A 1 89 ? -7.262 -10.508 -13.004 1.00 97.38 89 LEU A N 1
ATOM 661 C CA . LEU A 1 89 ? -6.903 -11.889 -13.343 1.00 97.38 89 LEU A CA 1
ATOM 662 C C . LEU A 1 89 ? -6.434 -12.677 -12.114 1.00 97.38 89 LEU A C 1
ATOM 664 O O . LEU A 1 89 ? -6.799 -13.836 -11.956 1.00 97.38 89 LEU A O 1
ATOM 668 N N . ALA A 1 90 ? -5.668 -12.037 -11.229 1.00 95.81 90 ALA A N 1
ATOM 669 C CA . ALA A 1 90 ? -5.167 -12.646 -10.000 1.00 95.81 90 ALA A CA 1
ATOM 670 C C . ALA A 1 90 ? -6.194 -12.676 -8.850 1.00 95.81 90 ALA A C 1
ATOM 672 O O . ALA A 1 90 ? -5.910 -13.251 -7.802 1.00 95.81 90 ALA A O 1
ATOM 673 N N . GLY A 1 91 ? -7.357 -12.031 -9.003 1.00 96.62 91 GLY A N 1
ATOM 674 C CA . GLY A 1 91 ? -8.336 -11.874 -7.924 1.00 96.62 91 GLY A CA 1
ATOM 675 C C . 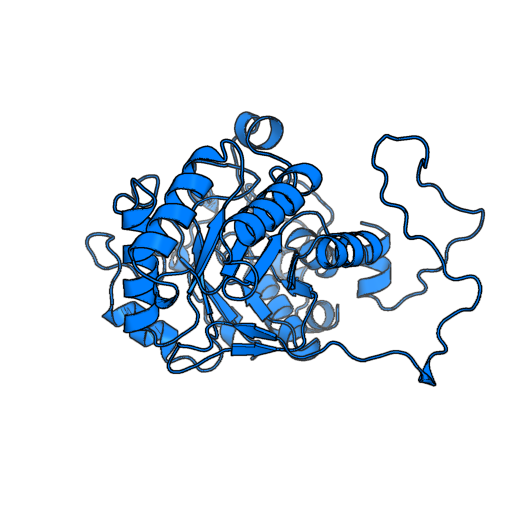GLY A 1 91 ? -7.835 -11.019 -6.752 1.00 96.62 91 GLY A C 1
ATOM 676 O O . GLY A 1 91 ? -8.348 -11.150 -5.641 1.00 96.62 91 GLY A O 1
ATOM 677 N N . CYS A 1 92 ? -6.834 -10.164 -6.976 1.00 96.88 92 CYS A N 1
ATOM 678 C CA . CYS A 1 92 ? -6.276 -9.271 -5.964 1.00 96.88 92 CYS A CA 1
ATOM 679 C C . CYS A 1 92 ? -6.766 -7.831 -6.167 1.00 96.88 92 CYS A C 1
ATOM 681 O O . CYS A 1 92 ? -7.251 -7.46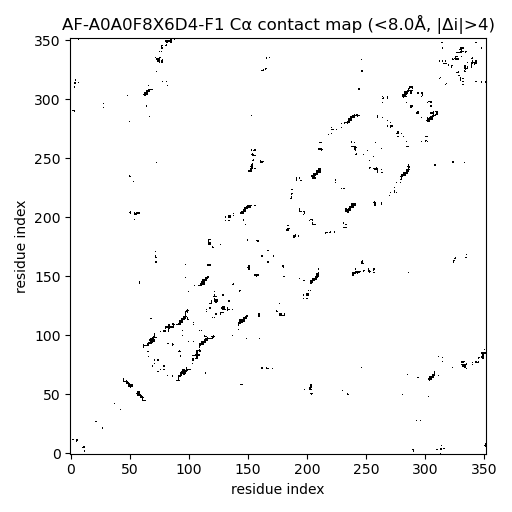3 -7.240 1.00 96.88 92 CYS A O 1
ATOM 683 N N . TRP A 1 93 ? -6.657 -6.992 -5.135 1.00 98.50 93 TRP A N 1
ATOM 684 C CA . TRP A 1 93 ? -7.018 -5.581 -5.268 1.00 98.50 93 TRP A CA 1
ATOM 685 C C . TRP A 1 93 ? -5.832 -4.717 -5.698 1.00 98.50 93 TRP A C 1
ATOM 687 O O . TRP A 1 93 ? -4.657 -5.028 -5.460 1.00 98.50 93 TRP A O 1
ATOM 697 N N . MET A 1 94 ? -6.163 -3.551 -6.250 1.00 98.38 94 MET A N 1
ATOM 698 C CA . MET A 1 94 ? -5.218 -2.488 -6.559 1.00 98.38 94 MET A CA 1
ATOM 699 C C . MET A 1 94 ? -5.561 -1.200 -5.819 1.00 98.38 94 MET A C 1
ATOM 701 O O . MET A 1 94 ? -6.692 -0.728 -5.828 1.00 98.38 94 MET A O 1
ATOM 705 N N . ASN A 1 95 ? -4.560 -0.585 -5.198 1.00 98.75 95 ASN A N 1
ATOM 706 C CA . ASN A 1 95 ? -4.715 0.722 -4.575 1.00 98.75 95 ASN A CA 1
ATOM 707 C C . ASN A 1 95 ? -4.317 1.849 -5.551 1.00 98.75 95 ASN A C 1
ATOM 709 O O . ASN A 1 95 ? -3.252 1.793 -6.174 1.00 98.75 95 ASN A O 1
ATOM 713 N N . THR A 1 96 ? -5.153 2.886 -5.668 1.00 98.31 96 THR A N 1
ATOM 714 C CA . THR A 1 96 ? -4.975 3.997 -6.628 1.00 98.31 96 THR A CA 1
ATOM 715 C C . THR A 1 96 ? -3.738 4.849 -6.367 1.00 98.31 96 THR A C 1
ATOM 717 O O . THR A 1 96 ? -3.314 5.632 -7.218 1.00 98.31 96 THR A O 1
ATOM 720 N N . GLY A 1 97 ? -3.187 4.778 -5.154 1.00 96.25 97 GLY A N 1
ATOM 721 C CA . GLY A 1 97 ? -2.277 5.789 -4.649 1.00 96.25 97 GLY A CA 1
ATOM 722 C C . GLY A 1 97 ? -2.953 7.157 -4.517 1.00 96.25 97 GLY A C 1
ATOM 723 O O . GLY A 1 97 ? -4.145 7.330 -4.766 1.00 96.25 97 GLY A O 1
ATOM 724 N N . GLU A 1 98 ? -2.162 8.171 -4.181 1.00 92.19 98 GLU A N 1
ATOM 725 C CA . GLU A 1 98 ? -2.687 9.507 -3.875 1.00 92.19 98 GLU A CA 1
ATOM 726 C C . GLU A 1 98 ? -3.276 10.254 -5.076 1.00 92.19 98 GLU A C 1
ATOM 728 O O . GLU A 1 98 ? -3.849 11.309 -4.868 1.00 92.19 98 GLU A O 1
ATOM 733 N N . GLY A 1 99 ? -3.097 9.781 -6.316 1.00 90.19 99 GLY A N 1
ATOM 734 C CA . GLY A 1 99 ? -3.389 10.533 -7.550 1.00 90.19 99 GLY A CA 1
ATOM 735 C C . GLY A 1 99 ? -4.867 10.656 -7.923 1.00 90.19 99 GLY A C 1
ATOM 736 O O . GLY A 1 99 ? -5.171 11.271 -8.942 1.00 90.19 99 GLY A O 1
ATOM 737 N N . GLY A 1 100 ? -5.763 10.083 -7.122 1.00 93.81 100 GLY A N 1
ATOM 738 C CA . GLY A 1 100 ? -7.176 9.935 -7.448 1.00 93.81 100 GLY A CA 1
ATOM 739 C C . GLY A 1 100 ? -7.464 8.715 -8.331 1.00 93.81 100 GLY A C 1
ATOM 740 O O . GLY A 1 100 ? -6.564 7.986 -8.757 1.00 93.81 100 GLY A O 1
ATOM 741 N N . LEU A 1 101 ? -8.751 8.499 -8.602 1.00 96.56 101 LEU A N 1
ATOM 742 C CA . LEU A 1 101 ? -9.259 7.385 -9.393 1.00 96.56 101 LEU A CA 1
ATOM 743 C C . LEU A 1 101 ? -9.312 7.803 -10.864 1.00 96.56 101 LEU A C 1
ATOM 745 O O . LEU A 1 101 ? -10.137 8.622 -11.253 1.00 96.56 101 LEU A O 1
ATOM 749 N N . SER A 1 102 ? -8.416 7.257 -11.682 1.00 95.94 102 SER A N 1
ATOM 750 C CA . SER A 1 102 ? -8.459 7.454 -13.138 1.00 95.94 102 SER A CA 1
ATOM 751 C C . SER A 1 102 ? -9.300 6.374 -13.833 1.00 95.94 102 SER A C 1
ATOM 753 O O . SER A 1 102 ? -9.393 5.261 -13.304 1.00 95.94 102 SER A O 1
ATOM 755 N N . PRO A 1 103 ? -9.822 6.629 -15.051 1.00 96.38 103 PRO A N 1
ATOM 756 C CA . PRO A 1 103 ? -10.538 5.615 -15.834 1.00 96.38 103 PRO A CA 1
ATOM 757 C C . PRO A 1 103 ? -9.729 4.325 -16.031 1.00 96.38 103 PRO A C 1
ATOM 759 O O . PRO A 1 103 ? -10.277 3.230 -16.003 1.00 96.38 103 PRO A O 1
ATOM 762 N N . TYR A 1 104 ? -8.403 4.440 -16.127 1.00 97.56 104 TYR A N 1
ATOM 763 C CA . TYR A 1 104 ? -7.483 3.315 -16.317 1.00 97.56 104 TYR A CA 1
ATOM 764 C C . TYR A 1 104 ? -7.450 2.329 -15.145 1.00 97.56 104 TYR A C 1
ATOM 766 O O . TYR A 1 104 ? -7.102 1.170 -15.348 1.00 97.56 104 TYR A O 1
ATOM 774 N N . HIS A 1 105 ? -7.808 2.768 -13.934 1.00 98.31 105 HIS A N 1
ATOM 775 C CA . HIS A 1 105 ? -7.982 1.855 -12.802 1.00 98.31 105 HIS A CA 1
ATOM 776 C C . HIS A 1 105 ? -9.250 1.015 -12.955 1.00 98.31 105 HIS A C 1
ATOM 778 O O . HIS A 1 105 ? -9.260 -0.142 -12.551 1.00 98.31 105 HIS A O 1
ATOM 784 N N . LEU A 1 106 ? -10.305 1.589 -13.538 1.00 98.00 106 LEU A N 1
ATOM 785 C CA . LEU A 1 106 ? -11.607 0.941 -13.689 1.00 98.00 106 LEU A CA 1
ATOM 786 C C . LEU A 1 106 ? -11.644 -0.013 -14.889 1.00 98.00 106 LEU A C 1
ATOM 788 O O . LEU A 1 106 ? -12.298 -1.049 -14.812 1.00 98.00 106 LEU A O 1
ATOM 792 N N . GLU A 1 107 ? -10.910 0.300 -15.961 1.00 96.81 107 GLU A N 1
ATOM 793 C CA . GLU A 1 107 ? -10.880 -0.480 -17.210 1.00 96.81 107 GLU A CA 1
ATOM 794 C C . GLU A 1 107 ? -10.540 -1.971 -17.025 1.00 96.81 107 GLU A C 1
ATOM 796 O O . GLU A 1 107 ? -11.024 -2.793 -17.797 1.00 96.81 107 GLU A O 1
ATOM 801 N N . GLY A 1 108 ? -9.715 -2.336 -16.036 1.00 95.38 108 GLY A N 1
ATOM 802 C CA . GLY A 1 108 ? -9.356 -3.736 -15.783 1.00 95.38 108 GLY A CA 1
ATOM 803 C C . GLY A 1 108 ? -10.351 -4.508 -14.913 1.00 95.38 108 GLY A C 1
ATOM 804 O O . GLY A 1 108 ? -10.282 -5.730 -14.869 1.00 95.38 108 GLY A O 1
ATOM 805 N N . GLY A 1 109 ? -11.289 -3.830 -14.239 1.00 97.19 109 GLY A N 1
ATOM 806 C CA . GLY A 1 109 ? -12.346 -4.479 -13.449 1.00 97.19 109 GLY A CA 1
ATOM 807 C C . GLY A 1 109 ? -11.902 -5.122 -12.127 1.00 97.19 109 GLY A C 1
ATOM 808 O O . GLY A 1 109 ? -12.666 -5.909 -11.561 1.00 97.19 109 GLY A O 1
ATOM 809 N N . ALA A 1 110 ? -10.688 -4.825 -11.649 1.00 98.19 110 ALA A N 1
ATOM 810 C CA . ALA A 1 110 ? -10.196 -5.259 -10.341 1.00 98.19 110 ALA A CA 1
ATOM 811 C C . ALA A 1 110 ? -10.913 -4.546 -9.190 1.00 98.19 110 ALA A C 1
ATOM 813 O O . ALA A 1 110 ? -11.458 -3.457 -9.368 1.00 98.19 110 ALA A O 1
ATOM 814 N N . ASP A 1 111 ? -10.845 -5.134 -7.998 1.00 98.75 111 ASP A N 1
ATOM 815 C CA . ASP A 1 111 ? -11.218 -4.436 -6.772 1.00 98.75 111 ASP A CA 1
ATOM 816 C C . ASP A 1 111 ? -10.220 -3.307 -6.487 1.00 98.75 111 ASP A C 1
ATOM 818 O O . ASP A 1 111 ? -9.006 -3.461 -6.645 1.00 98.75 111 ASP A O 1
ATOM 822 N N . ILE A 1 112 ? -10.734 -2.157 -6.058 1.00 98.81 112 ILE A N 1
ATOM 823 C CA . ILE A 1 112 ? -9.973 -0.923 -5.893 1.00 98.81 112 ILE A CA 1
ATOM 824 C C . ILE A 1 112 ? -10.010 -0.439 -4.447 1.00 98.81 112 ILE A C 1
ATOM 826 O O . ILE A 1 112 ? -11.071 -0.311 -3.832 1.00 98.81 112 ILE A O 1
ATOM 830 N N . VAL A 1 113 ? -8.832 -0.076 -3.942 1.00 98.88 113 VAL A N 1
ATOM 831 C CA . VAL A 1 113 ? -8.674 0.732 -2.729 1.00 98.88 113 VAL A CA 1
ATOM 832 C C . VAL A 1 113 ? -8.410 2.171 -3.150 1.00 98.88 113 VAL A C 1
ATOM 834 O O . VAL A 1 113 ? -7.378 2.467 -3.758 1.00 98.88 113 VAL A O 1
ATOM 837 N N . PHE A 1 114 ? -9.335 3.073 -2.841 1.00 98.81 114 PHE A N 1
ATOM 838 C CA . PHE A 1 114 ? -9.152 4.492 -3.115 1.00 98.81 114 PHE A CA 1
ATOM 839 C C . PHE A 1 114 ? -8.334 5.137 -1.996 1.00 98.81 114 PHE A C 1
ATOM 841 O O . PHE A 1 114 ? -8.767 5.181 -0.844 1.00 98.81 114 PHE A O 1
ATOM 848 N N . GLN A 1 115 ? -7.145 5.641 -2.323 1.00 98.44 115 GLN A N 1
ATOM 849 C CA . GLN A 1 115 ? -6.268 6.262 -1.332 1.00 98.44 115 GLN A CA 1
ATOM 850 C C . GLN A 1 115 ? -6.421 7.787 -1.312 1.00 98.44 115 GLN A C 1
ATOM 852 O O . GLN A 1 115 ? -6.176 8.481 -2.300 1.00 98.44 115 GLN A O 1
ATOM 857 N N . ILE A 1 116 ? -6.748 8.316 -0.136 1.00 96.44 116 ILE A N 1
ATOM 858 C CA . ILE A 1 116 ? -6.886 9.743 0.141 1.00 96.44 116 ILE A CA 1
ATOM 859 C C . ILE A 1 116 ? -5.543 10.255 0.671 1.00 96.44 116 ILE A C 1
ATOM 861 O O . ILE A 1 116 ? -5.194 10.075 1.838 1.00 96.44 116 ILE A O 1
ATOM 865 N N . GLY A 1 117 ? -4.758 10.884 -0.206 1.00 92.50 117 GLY A N 1
ATOM 866 C CA . GLY A 1 117 ? -3.559 11.629 0.193 1.00 92.50 117 GLY A CA 1
ATOM 867 C C . GLY A 1 117 ? -3.894 12.989 0.810 1.00 92.50 117 GLY A C 1
ATOM 868 O O . GLY A 1 117 ? -5.041 13.427 0.766 1.00 92.50 117 GLY A O 1
ATOM 869 N N . THR A 1 118 ? -2.873 13.708 1.286 1.00 87.25 118 THR A N 1
ATOM 870 C CA . THR A 1 118 ? -2.978 15.089 1.826 1.00 87.25 118 THR A CA 1
ATOM 871 C C . THR A 1 118 ? -3.754 16.025 0.900 1.00 87.25 118 THR A C 1
ATOM 873 O O . THR A 1 118 ? -4.541 16.878 1.301 1.00 87.25 118 THR A O 1
ATOM 876 N N . ALA A 1 119 ? -3.549 15.777 -0.386 1.00 86.94 119 ALA A N 1
ATOM 877 C CA . ALA A 1 119 ? -4.138 16.453 -1.507 1.00 86.94 119 ALA A CA 1
ATOM 878 C C . ALA A 1 119 ? -5.626 16.235 -1.738 1.00 86.94 119 ALA A C 1
ATOM 880 O O . ALA A 1 119 ? -6.245 17.037 -2.441 1.00 86.94 119 ALA A O 1
ATOM 881 N N . LYS A 1 120 ? -6.161 15.118 -1.233 1.00 91.75 120 LYS A N 1
ATOM 882 C CA . LYS A 1 120 ? -7.535 14.678 -1.481 1.00 91.75 120 LYS A CA 1
ATOM 883 C C . LYS A 1 120 ? -7.872 14.692 -2.981 1.00 91.75 120 LYS A C 1
ATOM 885 O O . LYS A 1 120 ? -8.977 15.054 -3.382 1.00 91.75 120 LYS A O 1
ATOM 890 N N . TYR A 1 121 ? -6.898 14.352 -3.836 1.00 89.69 121 TYR A N 1
ATOM 891 C CA . TYR A 1 121 ? -7.090 14.347 -5.286 1.00 89.69 121 TYR A CA 1
ATOM 892 C C . TYR A 1 121 ? -8.273 13.438 -5.648 1.00 89.69 121 TYR A C 1
ATOM 894 O O . TYR A 1 121 ? -8.379 12.318 -5.158 1.00 89.69 121 TYR A O 1
ATOM 902 N N . GLY A 1 122 ? -9.186 13.950 -6.475 1.00 90.44 122 GLY A N 1
ATOM 903 C CA . GLY A 1 122 ? -10.441 13.278 -6.825 1.00 90.44 122 GLY A CA 1
ATOM 904 C C . GLY A 1 122 ? -11.596 13.489 -5.837 1.00 90.44 122 GLY A C 1
ATOM 905 O O . GLY A 1 122 ? -12.741 13.341 -6.241 1.00 90.44 122 GLY A O 1
ATOM 906 N N . VAL A 1 123 ? -11.337 13.902 -4.588 1.00 95.19 123 VAL A N 1
ATOM 907 C CA . VAL A 1 123 ? -12.367 14.048 -3.533 1.00 95.19 123 VAL A CA 1
ATOM 908 C C . VAL A 1 123 ? -12.280 15.362 -2.750 1.00 95.19 123 VAL A C 1
ATOM 910 O O . VAL A 1 123 ? -12.799 15.466 -1.643 1.00 95.19 123 VAL A O 1
ATOM 913 N N . ARG A 1 124 ? -11.634 16.387 -3.313 1.00 92.12 124 ARG A N 1
ATOM 914 C CA . ARG A 1 124 ? -11.556 17.728 -2.719 1.00 92.12 124 ARG A CA 1
ATOM 915 C C . ARG A 1 124 ? -12.599 18.695 -3.268 1.00 92.12 124 ARG A C 1
ATOM 917 O O . ARG A 1 124 ? -12.906 18.641 -4.462 1.00 92.12 124 ARG A O 1
ATOM 924 N N . ASP A 1 125 ? -13.080 19.611 -2.440 1.00 90.81 125 ASP A N 1
ATOM 925 C CA . ASP A 1 125 ? -13.808 20.802 -2.887 1.00 90.81 125 ASP A CA 1
ATOM 926 C C . ASP A 1 125 ? -12.855 21.881 -3.450 1.00 90.81 125 ASP A C 1
ATOM 928 O O . ASP A 1 125 ? -11.634 21.682 -3.565 1.00 90.81 125 ASP A O 1
ATOM 932 N N . GLU A 1 126 ? -13.423 23.019 -3.848 1.00 87.38 126 GLU A N 1
ATOM 933 C CA . GLU A 1 126 ? -12.682 24.166 -4.386 1.00 87.38 126 GLU A CA 1
ATOM 934 C C . GLU A 1 126 ? -11.719 24.768 -3.351 1.00 87.38 126 GLU A C 1
ATOM 936 O O . GLU A 1 126 ? -10.641 25.247 -3.703 1.00 87.38 126 GLU A O 1
ATOM 941 N N . GLN A 1 127 ? -12.051 24.656 -2.064 1.00 85.56 127 GLN A N 1
ATOM 942 C CA . GLN A 1 127 ? -11.247 25.124 -0.936 1.00 85.56 127 GLN A CA 1
ATOM 943 C C . GLN A 1 127 ? -10.180 24.101 -0.503 1.00 85.56 127 GLN A C 1
ATOM 945 O O . GLN A 1 127 ? -9.355 24.392 0.362 1.00 85.56 127 GLN A O 1
ATOM 950 N N . GLY A 1 128 ? -10.150 22.911 -1.111 1.00 83.94 128 GLY A N 1
ATOM 951 C CA . GLY A 1 128 ? -9.203 21.845 -0.786 1.00 83.94 128 GLY A CA 1
ATOM 952 C C . GLY A 1 128 ? -9.576 20.975 0.411 1.00 83.94 128 GLY A C 1
ATOM 953 O O . GLY A 1 128 ? -8.747 20.169 0.840 1.00 83.94 128 GLY A O 1
ATOM 954 N N . LYS A 1 129 ? -10.798 21.098 0.933 1.00 89.94 129 LYS A N 1
ATOM 955 C CA . LYS A 1 129 ? -11.328 20.219 1.980 1.00 89.94 129 LYS A CA 1
ATOM 956 C C . LYS A 1 129 ? -11.952 18.970 1.369 1.00 89.94 129 LYS A C 1
ATOM 958 O O . LYS A 1 129 ? -12.165 18.886 0.162 1.00 89.94 129 LYS A O 1
ATOM 963 N N . LEU A 1 130 ? -12.206 17.971 2.207 1.00 93.62 130 LEU A N 1
ATOM 964 C CA . LEU A 1 130 ? -12.834 16.721 1.795 1.00 93.62 130 LEU A CA 1
ATOM 965 C C . LEU A 1 130 ? -14.291 16.975 1.379 1.00 93.62 130 LEU A C 1
ATOM 967 O O . LEU A 1 130 ? -15.084 17.487 2.161 1.00 93.62 130 LEU A O 1
ATOM 971 N N . SER A 1 131 ? -14.642 16.620 0.145 1.00 96.12 131 SER A N 1
ATOM 972 C CA . SER A 1 131 ? -15.992 16.775 -0.399 1.00 96.12 131 SER A CA 1
ATOM 973 C C . SER A 1 131 ? -16.772 15.472 -0.242 1.00 96.12 131 SER A C 1
ATOM 975 O O . SER A 1 131 ? -16.462 14.470 -0.891 1.00 96.12 131 SER A O 1
ATOM 977 N N . HIS A 1 132 ? -17.820 15.493 0.585 1.00 97.12 132 HIS A N 1
ATOM 978 C CA . HIS A 1 132 ? -18.694 14.332 0.777 1.00 97.12 132 HIS A CA 1
ATOM 979 C C . HIS A 1 132 ? -19.430 13.937 -0.510 1.00 97.12 132 HIS A C 1
ATOM 981 O O . HIS A 1 132 ? -19.645 12.756 -0.764 1.00 97.12 132 HIS A O 1
ATOM 987 N N . GLU A 1 133 ? -19.785 14.907 -1.355 1.00 97.94 133 GLU A N 1
ATOM 988 C CA . GLU A 1 133 ? -20.411 14.636 -2.650 1.00 97.94 133 GLU A CA 1
ATOM 989 C C . GLU A 1 133 ? -19.469 13.847 -3.568 1.00 97.94 133 GLU A C 1
ATOM 991 O O . GLU A 1 133 ? -19.842 12.794 -4.086 1.00 97.94 133 GLU A O 1
ATOM 996 N N . LYS A 1 134 ? -18.216 14.295 -3.711 1.00 97.38 134 LYS A N 1
ATOM 997 C CA . LYS A 1 134 ? -17.226 13.583 -4.530 1.00 97.38 134 LYS A CA 1
ATOM 998 C C . LYS A 1 134 ? -16.862 12.226 -3.935 1.00 97.38 134 LYS A C 1
ATOM 1000 O O . LYS A 1 134 ? -16.677 11.273 -4.684 1.00 97.38 134 LYS A O 1
ATOM 1005 N N . LEU A 1 135 ? -16.812 12.097 -2.607 1.00 97.94 135 LEU A N 1
ATOM 1006 C CA . LEU A 1 135 ? -16.664 10.792 -1.955 1.00 97.94 135 LEU A CA 1
ATOM 1007 C C . LEU A 1 135 ? -17.798 9.835 -2.335 1.00 97.94 135 LEU A C 1
ATOM 1009 O O . LEU A 1 135 ? -17.512 8.695 -2.690 1.00 97.94 135 LEU A O 1
ATOM 1013 N N . LYS A 1 136 ? -19.058 10.293 -2.324 1.00 98.31 136 LYS A N 1
ATOM 1014 C CA . LYS A 1 136 ? -20.208 9.486 -2.768 1.00 98.31 136 LYS A CA 1
ATOM 1015 C C . LYS A 1 136 ? -20.086 9.080 -4.235 1.00 98.31 136 LYS A C 1
ATOM 1017 O O . LYS A 1 136 ? -20.334 7.924 -4.556 1.00 98.31 136 LYS A O 1
ATOM 1022 N N . GLN A 1 137 ? -19.654 9.990 -5.109 1.00 98.25 137 GLN A N 1
ATOM 1023 C CA . GLN A 1 137 ? -19.421 9.687 -6.528 1.00 98.25 137 GLN A CA 1
ATOM 1024 C C . GLN A 1 137 ? -18.348 8.603 -6.706 1.00 98.25 137 GLN A C 1
ATOM 1026 O O . GLN A 1 137 ? -18.560 7.641 -7.439 1.00 98.25 137 GLN A O 1
ATOM 1031 N N . ILE A 1 138 ? -17.224 8.706 -5.989 1.00 98.38 138 ILE A N 1
ATOM 1032 C CA . ILE A 1 138 ? -16.169 7.684 -6.018 1.00 98.38 138 ILE A CA 1
ATOM 1033 C C . ILE A 1 138 ? -16.671 6.355 -5.443 1.00 98.38 138 ILE A C 1
ATOM 1035 O O . ILE A 1 138 ? -16.422 5.298 -6.021 1.00 98.38 138 ILE A O 1
ATOM 1039 N N . ALA A 1 139 ? -17.410 6.394 -4.334 1.00 98.38 139 ALA A N 1
ATOM 1040 C CA . ALA A 1 139 ? -17.980 5.209 -3.703 1.00 98.38 139 ALA A CA 1
ATOM 1041 C C . ALA A 1 139 ? -19.059 4.530 -4.559 1.00 98.38 139 ALA A C 1
ATOM 1043 O O . ALA A 1 139 ? -19.259 3.328 -4.403 1.00 98.38 139 ALA A O 1
ATOM 1044 N N . ALA A 1 140 ? -19.721 5.246 -5.470 1.00 98.31 140 ALA A N 1
ATOM 1045 C CA . ALA A 1 140 ? -20.729 4.677 -6.363 1.00 98.31 140 ALA A CA 1
ATOM 1046 C C . ALA A 1 140 ? -20.140 3.699 -7.395 1.00 98.31 140 ALA A C 1
ATOM 1048 O O . ALA A 1 140 ? -20.869 2.868 -7.933 1.00 98.31 140 ALA A O 1
ATOM 1049 N N . HIS A 1 141 ? -18.828 3.744 -7.653 1.00 98.50 141 HIS A N 1
ATOM 1050 C CA . HIS A 1 141 ? -18.172 2.726 -8.467 1.00 98.50 141 HIS A CA 1
ATOM 1051 C C . HIS A 1 141 ? -18.149 1.381 -7.732 1.00 98.50 141 HIS A C 1
ATOM 1053 O O . HIS A 1 141 ? -17.602 1.264 -6.631 1.00 98.50 141 HIS A O 1
ATOM 1059 N N . GLU A 1 142 ? -18.691 0.342 -8.370 1.00 97.50 142 GLU A N 1
ATOM 1060 C CA . GLU A 1 142 ? -18.758 -1.010 -7.807 1.00 97.50 142 GLU A CA 1
ATOM 1061 C C . GLU A 1 142 ? -17.367 -1.562 -7.469 1.00 97.50 142 GLU A C 1
ATOM 1063 O O . GLU A 1 142 ? -17.196 -2.209 -6.433 1.00 97.50 142 GLU A O 1
ATOM 1068 N N . GLN A 1 143 ? -16.363 -1.267 -8.303 1.00 98.50 143 GLN A N 1
ATOM 1069 C CA . GLN A 1 143 ? -14.983 -1.703 -8.089 1.00 98.50 143 GLN A CA 1
ATOM 1070 C C . GLN A 1 143 ? -14.339 -1.091 -6.842 1.00 98.50 143 GLN A C 1
ATOM 1072 O O . GLN A 1 143 ? -13.430 -1.693 -6.285 1.00 98.50 143 GLN A O 1
ATOM 1077 N N . VAL A 1 144 ? -14.756 0.093 -6.382 1.00 98.75 144 VAL A N 1
ATOM 1078 C CA . VAL A 1 144 ? -14.150 0.720 -5.197 1.00 98.75 144 VAL A CA 1
ATOM 1079 C C . VAL A 1 144 ? -14.649 -0.014 -3.961 1.00 98.75 144 VAL A C 1
ATOM 1081 O O . VAL A 1 144 ? -15.811 0.118 -3.599 1.00 98.75 144 VAL A O 1
ATOM 1084 N N . LYS A 1 145 ? -13.798 -0.805 -3.309 1.00 98.81 145 LYS A N 1
ATOM 1085 C CA . LYS A 1 145 ? -14.183 -1.633 -2.155 1.00 98.81 145 LYS A CA 1
ATOM 1086 C C . LYS A 1 145 ? -13.788 -1.024 -0.817 1.00 98.81 145 LYS A C 1
ATOM 1088 O O . LYS A 1 145 ? -14.439 -1.302 0.181 1.00 98.81 145 LYS A O 1
ATOM 1093 N N . MET A 1 146 ? -12.746 -0.194 -0.791 1.00 98.69 146 MET A N 1
ATOM 1094 C CA . MET A 1 146 ? -12.196 0.375 0.442 1.00 98.69 146 MET A CA 1
ATOM 1095 C C . MET A 1 146 ? -11.655 1.788 0.240 1.00 98.69 146 MET A C 1
ATOM 1097 O O . MET A 1 146 ? -11.241 2.153 -0.865 1.00 98.69 146 MET A O 1
ATOM 1101 N N . PHE A 1 147 ? -11.579 2.537 1.338 1.00 98.88 147 PHE A N 1
ATOM 1102 C CA . PHE A 1 147 ? -10.953 3.853 1.406 1.00 98.88 147 PHE A CA 1
ATOM 1103 C C . PHE A 1 147 ? -9.768 3.835 2.376 1.00 98.88 147 PHE A C 1
ATOM 1105 O O . PHE A 1 147 ? -9.876 3.367 3.507 1.00 98.88 147 PHE A O 1
ATOM 1112 N N . GLU A 1 148 ? -8.620 4.348 1.940 1.00 98.81 148 GLU A N 1
ATOM 1113 C CA . GLU A 1 148 ? -7.407 4.413 2.760 1.00 98.81 148 GLU A CA 1
ATOM 1114 C C . GLU A 1 148 ? -6.957 5.863 2.937 1.00 98.81 148 GLU A C 1
ATOM 1116 O O . GLU A 1 148 ? -6.521 6.514 1.985 1.00 98.81 148 GLU A O 1
ATOM 1121 N N . ILE A 1 149 ? -7.005 6.368 4.166 1.00 98.06 149 ILE A N 1
ATOM 1122 C CA . ILE A 1 149 ? -6.443 7.675 4.511 1.00 98.06 149 ILE A CA 1
ATOM 1123 C C . ILE A 1 149 ? -4.932 7.519 4.656 1.00 98.06 149 ILE A C 1
ATOM 1125 O O . ILE A 1 149 ? -4.425 6.846 5.554 1.00 98.06 149 ILE A O 1
ATOM 1129 N N . LYS A 1 150 ? -4.169 8.138 3.761 1.00 95.88 150 LYS A N 1
ATOM 1130 C CA . LYS A 1 150 ? -2.712 8.058 3.813 1.00 95.88 150 LYS A CA 1
ATOM 1131 C C . LYS A 1 150 ? -2.160 9.147 4.728 1.00 95.88 150 LYS A C 1
ATOM 1133 O O . LYS A 1 150 ? -2.142 10.317 4.346 1.00 95.88 150 LYS A O 1
ATOM 1138 N N . MET A 1 151 ? -1.632 8.744 5.882 1.00 91.94 151 MET A N 1
ATOM 1139 C CA . MET A 1 151 ? -0.915 9.622 6.811 1.00 91.94 151 MET A CA 1
ATOM 1140 C C . MET A 1 151 ? 0.543 9.810 6.391 1.00 91.94 151 MET A C 1
ATOM 1142 O O . MET A 1 151 ? 1.075 10.918 6.420 1.00 91.94 151 MET A O 1
ATOM 1146 N N . SER A 1 152 ? 1.205 8.734 5.960 1.00 90.50 152 SER A N 1
ATOM 1147 C CA . SER A 1 152 ? 2.596 8.790 5.504 1.00 90.50 152 SER A CA 1
ATOM 1148 C C . SER A 1 152 ? 2.959 7.629 4.570 1.00 90.50 152 SER A C 1
ATOM 1150 O O . SER A 1 152 ? 2.169 6.715 4.335 1.00 90.50 152 SER A O 1
ATOM 1152 N N . GLN A 1 153 ? 4.146 7.703 3.960 1.00 91.50 153 GLN A N 1
ATOM 1153 C CA . GLN A 1 153 ? 4.747 6.605 3.195 1.00 91.50 153 GLN A CA 1
ATOM 1154 C C . GLN A 1 153 ? 6.226 6.453 3.532 1.00 91.50 153 GLN A C 1
ATOM 1156 O O . GLN A 1 153 ? 6.880 7.452 3.838 1.00 91.50 153 GLN A O 1
ATOM 1161 N N . GLY A 1 154 ? 6.750 5.235 3.376 1.00 87.25 154 GLY A N 1
ATOM 1162 C CA . GLY A 1 154 ? 8.110 4.856 3.778 1.00 87.25 154 GLY A CA 1
ATOM 1163 C C . GLY A 1 154 ? 9.189 5.817 3.304 1.00 87.25 154 GLY A C 1
ATOM 1164 O O . GLY A 1 154 ? 9.955 6.341 4.091 1.00 87.25 154 GLY A O 1
ATOM 1165 N N . ALA A 1 155 ? 9.172 6.143 2.014 1.00 85.88 155 ALA A N 1
ATOM 1166 C CA . ALA A 1 155 ? 10.200 6.977 1.397 1.00 85.88 155 ALA A CA 1
ATOM 1167 C C . ALA A 1 155 ? 10.248 8.440 1.882 1.00 85.88 155 ALA A C 1
ATOM 1169 O O . ALA A 1 155 ? 11.161 9.173 1.509 1.00 85.88 155 ALA A O 1
ATOM 1170 N N . LYS A 1 156 ? 9.211 8.924 2.572 1.00 79.88 156 LYS A N 1
ATOM 1171 C CA . LYS A 1 156 ? 9.138 10.312 3.050 1.00 79.88 156 LYS A CA 1
ATOM 1172 C C . LYS A 1 156 ? 8.101 10.467 4.163 1.00 79.88 156 LYS A C 1
ATOM 1174 O O . LYS A 1 156 ? 7.054 11.087 3.947 1.00 79.88 156 LYS A O 1
ATOM 1179 N N . PRO A 1 157 ? 8.353 9.907 5.353 1.00 76.81 157 PRO A N 1
ATOM 1180 C CA . PRO A 1 157 ? 7.454 10.095 6.478 1.00 76.81 157 PRO A CA 1
ATOM 1181 C C . PRO A 1 157 ? 7.369 11.590 6.811 1.00 76.81 157 PRO A C 1
ATOM 1183 O O . PRO A 1 157 ? 8.361 12.310 6.710 1.00 76.81 157 PRO A O 1
ATOM 1186 N N . GLY A 1 158 ? 6.170 12.080 7.127 1.00 65.50 158 GLY A N 1
ATOM 1187 C CA . GLY A 1 158 ? 5.942 13.502 7.408 1.00 65.50 158 GLY A CA 1
ATOM 1188 C C . GLY A 1 158 ? 5.870 14.424 6.181 1.00 65.50 158 GLY A C 1
ATOM 1189 O O . GLY A 1 158 ? 5.697 15.625 6.356 1.00 65.50 158 GLY A O 1
ATOM 1190 N N . LYS A 1 159 ? 5.954 13.906 4.942 1.00 64.25 159 LYS A N 1
ATOM 1191 C CA . LYS A 1 159 ? 5.665 14.684 3.721 1.00 64.25 159 LYS A CA 1
ATOM 1192 C C . LYS A 1 159 ? 4.614 14.027 2.831 1.00 64.25 159 LYS A C 1
ATOM 1194 O O . LYS A 1 159 ? 4.591 12.811 2.640 1.00 64.25 159 LYS A O 1
ATOM 1199 N N . GLY A 1 160 ? 3.779 14.866 2.220 1.00 61.66 160 GLY A N 1
ATOM 1200 C CA . GLY A 1 160 ? 2.777 14.441 1.245 1.00 61.66 160 GLY A CA 1
ATOM 1201 C C . GLY A 1 160 ? 3.369 13.915 -0.070 1.00 61.66 160 GLY A C 1
ATOM 1202 O O . GLY A 1 160 ? 4.582 13.955 -0.334 1.00 61.66 160 GLY A O 1
ATOM 1203 N N . GLY A 1 161 ? 2.488 13.408 -0.933 1.00 62.19 161 GLY A N 1
ATOM 1204 C CA . GLY A 1 161 ? 2.816 13.051 -2.309 1.00 62.19 161 GLY A CA 1
ATOM 1205 C C . GLY A 1 161 ? 3.550 14.183 -3.038 1.00 62.19 161 GLY A C 1
ATOM 1206 O O . GLY A 1 161 ? 3.203 15.353 -2.938 1.00 62.19 161 GLY A O 1
ATOM 1207 N N . MET A 1 162 ? 4.587 13.829 -3.797 1.00 67.94 162 MET A N 1
ATOM 1208 C CA . MET A 1 162 ? 5.363 14.772 -4.603 1.00 67.94 162 MET A CA 1
ATOM 1209 C C . MET A 1 162 ? 5.424 14.220 -6.011 1.00 67.94 162 MET A C 1
ATOM 1211 O O . MET A 1 162 ? 5.744 13.045 -6.205 1.00 67.94 162 MET A O 1
ATOM 1215 N N . LEU A 1 163 ? 5.155 15.075 -6.986 1.00 68.19 163 LEU A N 1
ATOM 1216 C CA . LEU A 1 163 ? 5.323 14.743 -8.389 1.00 68.19 163 LEU A CA 1
ATOM 1217 C C . LEU A 1 163 ? 5.917 15.969 -9.092 1.00 68.19 163 LEU A C 1
ATOM 1219 O O . LEU A 1 163 ? 5.283 17.025 -9.055 1.00 68.19 163 LEU A O 1
ATOM 1223 N N . PRO A 1 164 ? 7.100 15.830 -9.717 1.00 66.62 164 PRO A N 1
ATOM 1224 C CA . PRO A 1 164 ? 7.800 16.930 -10.378 1.00 66.62 164 PRO A CA 1
ATOM 1225 C C . PRO A 1 164 ? 6.944 17.653 -11.420 1.00 66.62 164 PRO A C 1
ATOM 1227 O O . PRO A 1 164 ? 6.190 17.003 -12.142 1.00 66.62 164 PRO A O 1
ATOM 1230 N N . GLY A 1 165 ? 7.130 18.972 -11.554 1.00 61.25 165 GLY A N 1
ATOM 1231 C CA . GLY A 1 165 ? 6.364 19.817 -12.483 1.00 61.25 165 GLY A CA 1
ATOM 1232 C C . GLY A 1 165 ? 6.372 19.317 -13.931 1.00 61.25 165 GLY A C 1
ATOM 1233 O O . GLY A 1 165 ? 5.331 19.286 -14.569 1.00 61.25 165 GLY A O 1
ATOM 1234 N N . ARG A 1 166 ? 7.500 18.782 -14.419 1.00 77.19 166 ARG A N 1
ATOM 1235 C CA . ARG A 1 166 ? 7.600 18.190 -15.771 1.00 77.19 166 ARG A CA 1
ATOM 1236 C C . ARG A 1 166 ? 6.663 17.005 -16.037 1.00 77.19 166 ARG A C 1
ATOM 1238 O O . ARG A 1 166 ? 6.453 16.657 -17.186 1.00 77.19 166 ARG A O 1
ATOM 1245 N N . LYS A 1 167 ? 6.136 16.363 -14.988 1.00 74.94 167 LYS A N 1
ATOM 1246 C CA . LYS A 1 167 ? 5.175 15.255 -15.095 1.00 74.94 167 LYS A CA 1
ATOM 1247 C C . LYS A 1 167 ? 3.723 15.727 -15.021 1.00 74.94 167 LYS A C 1
ATOM 1249 O O . LYS A 1 167 ? 2.827 14.895 -14.958 1.00 74.94 167 LYS A O 1
ATOM 1254 N N . VAL A 1 168 ? 3.484 17.034 -14.955 1.00 76.75 168 VAL A N 1
ATOM 1255 C CA . VAL A 1 168 ? 2.150 17.627 -14.865 1.00 76.75 168 VAL A CA 1
ATOM 1256 C C . VAL A 1 168 ? 1.682 17.978 -16.277 1.00 76.75 168 VAL A C 1
ATOM 1258 O O . VAL A 1 168 ? 2.062 19.007 -16.821 1.00 76.75 168 VAL A O 1
ATOM 1261 N N . ASN A 1 169 ? 0.881 17.101 -16.882 1.00 73.62 169 ASN A N 1
ATOM 1262 C CA . ASN A 1 169 ? 0.182 17.378 -18.143 1.00 73.62 169 ASN A CA 1
ATOM 1263 C C . ASN A 1 169 ? -1.166 18.086 -17.876 1.00 73.62 169 ASN A C 1
ATOM 1265 O O . ASN A 1 169 ? -1.527 18.307 -16.722 1.00 73.62 169 ASN A O 1
ATOM 1269 N N . ALA A 1 170 ? -1.928 18.429 -18.920 1.00 72.88 170 ALA A N 1
ATOM 1270 C CA . ALA A 1 170 ? -3.210 19.132 -18.771 1.00 72.88 170 ALA A CA 1
ATOM 1271 C C . ALA A 1 170 ? -4.241 18.372 -17.905 1.00 72.88 170 ALA A C 1
ATOM 1273 O O . ALA A 1 170 ? -5.002 18.996 -17.168 1.00 72.88 170 ALA A O 1
ATOM 1274 N N . GLU A 1 171 ? -4.242 17.037 -17.954 1.00 69.75 171 GLU A N 1
ATOM 1275 C CA . GLU A 1 171 ? -5.089 16.178 -17.113 1.00 69.75 171 GLU A CA 1
ATOM 1276 C C . GLU A 1 171 ? -4.680 16.276 -15.630 1.00 69.75 171 GLU A C 1
ATOM 1278 O O . GLU A 1 171 ? -5.526 16.448 -14.758 1.00 69.75 171 GLU A O 1
ATOM 1283 N N . ILE A 1 172 ? -3.373 16.271 -15.344 1.00 67.44 172 ILE A N 1
ATOM 1284 C CA . ILE A 1 172 ? -2.807 16.349 -13.989 1.00 67.44 172 ILE A CA 1
ATOM 1285 C C . ILE A 1 172 ? -2.844 17.784 -13.437 1.00 67.44 172 ILE A C 1
ATOM 1287 O O . ILE A 1 172 ? -2.977 17.970 -12.231 1.00 67.44 172 ILE A O 1
ATOM 1291 N N . ALA A 1 173 ? -2.720 18.811 -14.279 1.00 56.69 173 ALA A N 1
ATOM 1292 C CA . ALA A 1 173 ? -2.690 20.216 -13.866 1.00 56.69 173 ALA A CA 1
ATOM 1293 C C . ALA A 1 173 ? -4.021 20.663 -13.254 1.00 56.69 173 ALA A C 1
ATOM 1295 O O . ALA A 1 173 ? -4.020 21.294 -12.200 1.00 56.69 173 ALA A O 1
ATOM 1296 N N . LYS A 1 174 ? -5.150 20.247 -13.852 1.00 61.78 174 LYS A N 1
ATOM 1297 C CA . LYS A 1 174 ? -6.514 20.507 -13.345 1.00 61.78 174 LYS A CA 1
ATOM 1298 C C . LYS A 1 174 ? -6.730 20.037 -11.905 1.00 61.78 174 LYS A C 1
ATOM 1300 O O . LYS A 1 174 ? -7.675 20.453 -11.248 1.00 61.78 174 LYS A O 1
ATOM 1305 N N . ILE A 1 175 ? -5.860 19.157 -11.423 1.00 61.81 175 ILE A N 1
ATOM 1306 C CA . ILE A 1 175 ? -5.991 18.469 -10.152 1.00 61.81 175 ILE A CA 1
ATOM 1307 C C . ILE A 1 175 ? -5.199 19.193 -9.0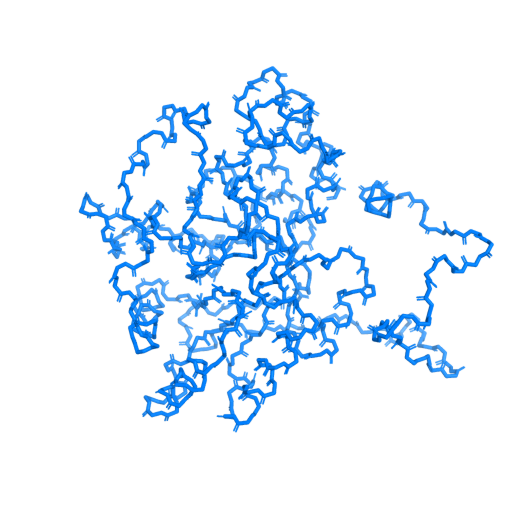25 1.00 61.81 175 ILE A C 1
ATOM 1309 O O . ILE A 1 175 ? -5.471 18.928 -7.856 1.00 61.81 175 ILE A O 1
ATOM 1313 N N . ARG A 1 176 ? -4.258 20.126 -9.303 1.00 61.47 176 ARG A N 1
ATOM 1314 C CA . ARG A 1 176 ? -3.174 20.522 -8.355 1.00 61.47 176 ARG A CA 1
ATOM 1315 C C . ARG A 1 176 ? -3.163 21.963 -7.809 1.00 61.47 176 ARG A C 1
ATOM 1317 O O . ARG A 1 176 ? -2.968 22.902 -8.564 1.00 61.47 176 ARG A O 1
ATOM 1324 N N . GLY A 1 177 ? -3.173 22.088 -6.470 1.00 52.31 177 GLY A N 1
ATOM 1325 C CA . GLY A 1 177 ? -2.812 23.287 -5.672 1.00 52.31 177 GLY A CA 1
ATOM 1326 C C . GLY A 1 177 ? -3.078 23.076 -4.165 1.00 52.31 177 GLY A C 1
ATOM 1327 O O . GLY A 1 177 ? -4.249 23.042 -3.774 1.00 52.31 177 GLY A O 1
ATOM 1328 N N . ILE A 1 178 ? -2.052 22.745 -3.346 1.00 55.84 178 ILE A N 1
ATOM 1329 C CA . ILE A 1 178 ? -2.252 21.971 -2.085 1.00 55.84 178 ILE A CA 1
ATOM 1330 C C . ILE A 1 178 ? -1.277 22.324 -0.940 1.00 55.84 178 ILE A C 1
ATOM 1332 O O . ILE A 1 178 ? -0.077 22.398 -1.206 1.00 55.84 178 ILE A O 1
ATOM 1336 N N . PRO A 1 179 ? -1.763 22.448 0.317 1.00 47.72 179 PRO A N 1
ATOM 1337 C CA . PRO A 1 179 ? -0.935 22.545 1.530 1.00 47.72 179 PRO A CA 1
ATOM 1338 C C . PRO A 1 179 ? -0.207 21.232 1.916 1.00 47.72 179 PRO A C 1
ATOM 1340 O O . PRO A 1 179 ? -0.542 20.146 1.441 1.00 47.72 179 PRO A O 1
ATOM 1343 N N . GLU A 1 180 ? 0.808 21.312 2.789 1.00 51.91 180 GLU A N 1
ATOM 1344 C CA . GLU A 1 180 ? 1.488 20.128 3.349 1.00 51.91 180 GLU A CA 1
ATOM 1345 C C . GLU A 1 180 ? 0.632 19.454 4.449 1.00 51.91 180 GLU A C 1
ATOM 1347 O O . GLU A 1 180 ? 0.071 20.133 5.304 1.00 51.91 180 GLU A O 1
ATOM 1352 N N . GLY A 1 181 ? 0.557 18.114 4.452 1.00 60.44 181 GLY A N 1
ATOM 1353 C CA . GLY A 1 181 ? -0.178 17.333 5.467 1.00 60.44 181 GLY A CA 1
ATOM 1354 C C . GLY A 1 181 ? -1.703 17.289 5.278 1.00 60.44 181 GLY A C 1
ATOM 1355 O O . GLY A 1 181 ? -2.229 17.817 4.301 1.00 60.44 181 GLY A O 1
ATOM 1356 N N . HIS A 1 182 ? -2.410 16.618 6.195 1.00 72.94 182 HIS A N 1
ATOM 1357 C CA . HIS A 1 182 ? -3.866 16.755 6.359 1.00 72.94 182 HIS A CA 1
ATOM 1358 C C . HIS A 1 182 ? -4.107 17.812 7.443 1.00 72.94 182 HIS A C 1
ATOM 1360 O O . HIS A 1 182 ? -3.929 17.490 8.616 1.00 72.94 182 HIS A O 1
ATOM 1366 N N . PRO A 1 183 ? -4.451 19.071 7.105 1.00 73.88 183 PRO A N 1
ATOM 1367 C CA . PRO A 1 183 ? -4.593 20.134 8.104 1.00 73.88 183 PRO A CA 1
ATOM 1368 C C . PRO A 1 183 ? -5.650 19.841 9.174 1.00 73.88 183 PRO A C 1
ATOM 1370 O O . PRO A 1 183 ? -5.598 20.407 10.266 1.00 73.88 183 PRO A O 1
ATOM 1373 N N . GLU A 1 184 ? -6.616 18.985 8.844 1.00 79.31 184 GLU A N 1
ATOM 1374 C CA . GLU A 1 184 ? -7.681 18.539 9.729 1.00 79.31 184 GLU A CA 1
ATOM 1375 C C . GLU A 1 184 ? -7.272 17.414 10.688 1.00 79.31 184 GLU A C 1
ATOM 1377 O O . GLU A 1 184 ? -7.966 17.237 11.676 1.00 79.31 184 GLU A O 1
ATOM 1382 N N . VAL A 1 185 ? -6.163 16.698 10.449 1.00 86.25 185 VAL A N 1
ATOM 1383 C CA . VAL A 1 185 ? -5.701 15.599 11.315 1.00 86.25 185 VAL A CA 1
ATOM 1384 C C . VAL A 1 185 ? -4.458 16.025 12.090 1.00 86.25 185 VAL A C 1
ATOM 1386 O O . VAL A 1 185 ? -3.336 15.939 11.587 1.00 86.25 185 VAL A O 1
ATOM 1389 N N . LYS A 1 186 ? -4.648 16.484 13.328 1.00 86.19 186 LYS A N 1
ATOM 1390 C CA . LYS A 1 186 ? -3.568 16.972 14.206 1.00 86.19 186 LYS A CA 1
ATOM 1391 C C . LYS A 1 186 ? -3.277 16.019 15.358 1.00 86.19 186 LYS A C 1
ATOM 1393 O O . LYS A 1 186 ? -2.212 16.101 15.967 1.00 86.19 186 LYS A O 1
ATOM 1398 N N . ASN A 1 187 ? -4.214 15.132 15.666 1.00 89.12 187 ASN A N 1
ATOM 1399 C CA . ASN A 1 187 ? -4.126 14.178 16.761 1.00 89.12 187 ASN A CA 1
ATOM 1400 C C . ASN A 1 187 ? -4.904 12.881 16.412 1.00 89.12 187 ASN A C 1
ATOM 1402 O O . ASN A 1 187 ? -5.566 12.817 15.373 1.00 89.12 187 ASN A O 1
ATOM 1406 N N . PRO A 1 188 ? -4.819 11.829 17.247 1.00 93.94 188 PRO A N 1
ATOM 1407 C CA . PRO A 1 188 ? -5.541 10.579 17.014 1.00 93.94 188 PRO A CA 1
ATOM 1408 C C . PRO A 1 188 ? -7.071 10.702 16.968 1.00 93.94 188 PRO A C 1
ATOM 1410 O O . PRO A 1 188 ? -7.692 10.012 16.167 1.00 93.94 188 PRO A O 1
ATOM 1413 N N . ALA A 1 189 ? -7.672 11.586 17.768 1.00 96.44 189 ALA A N 1
ATOM 1414 C CA . ALA A 1 189 ? -9.113 11.840 17.753 1.00 96.44 189 ALA A CA 1
ATOM 1415 C C . ALA A 1 189 ? -9.571 12.388 16.390 1.00 96.44 189 ALA A C 1
ATOM 1417 O O . ALA A 1 189 ? -10.505 11.845 15.803 1.00 96.44 189 ALA A O 1
ATOM 1418 N N . ASP A 1 190 ? -8.847 13.361 15.830 1.00 95.62 190 ASP A N 1
ATOM 1419 C CA . ASP A 1 190 ? -9.137 13.907 14.498 1.00 95.62 190 ASP A CA 1
ATOM 1420 C C . ASP A 1 190 ? -9.026 12.833 13.394 1.00 95.62 190 ASP A C 1
ATOM 1422 O O . ASP A 1 190 ? -9.777 12.838 12.417 1.00 95.62 190 ASP A O 1
ATOM 1426 N N . LEU A 1 191 ? -8.074 11.896 13.528 1.00 97.06 191 LEU A N 1
ATOM 1427 C CA . LEU A 1 191 ? -7.926 10.783 12.584 1.00 97.06 191 LEU A CA 1
ATOM 1428 C C . LEU A 1 191 ? -9.156 9.870 12.626 1.00 97.06 191 LEU A C 1
ATOM 1430 O O . LEU A 1 191 ? -9.654 9.474 11.571 1.00 97.06 191 LEU A O 1
ATOM 1434 N N . LEU A 1 192 ? -9.648 9.549 13.825 1.00 98.38 192 LEU A N 1
ATOM 1435 C CA . LEU A 1 192 ? -10.870 8.762 13.993 1.00 98.38 192 LEU A CA 1
ATOM 1436 C C . LEU A 1 192 ? -12.091 9.498 13.428 1.00 98.38 192 LEU A C 1
ATOM 1438 O O . LEU A 1 192 ? -12.906 8.864 12.761 1.00 98.38 192 LEU A O 1
ATOM 1442 N N . ASP A 1 193 ? -12.180 10.819 13.601 1.00 98.25 193 ASP A N 1
ATOM 1443 C CA . ASP A 1 193 ? -13.256 11.638 13.021 1.00 98.25 193 ASP A CA 1
ATOM 1444 C C . ASP A 1 193 ? -13.225 11.608 11.486 1.00 98.25 193 ASP A C 1
ATOM 1446 O O . ASP A 1 193 ? -14.259 11.452 10.833 1.00 98.25 193 ASP A O 1
ATOM 1450 N N . MET A 1 194 ? -12.033 11.692 10.883 1.00 97.69 194 MET A N 1
ATOM 1451 C CA . MET A 1 194 ? -11.880 11.589 9.430 1.00 97.69 194 MET A CA 1
ATOM 1452 C C . MET A 1 194 ? -12.244 10.189 8.913 1.00 97.69 194 MET A C 1
ATOM 1454 O O . MET A 1 194 ? -12.898 10.069 7.875 1.00 97.69 194 MET A O 1
ATOM 1458 N N . ILE A 1 195 ? -11.849 9.130 9.629 1.00 98.50 195 ILE A N 1
ATOM 1459 C CA . ILE A 1 195 ? -12.224 7.745 9.301 1.00 98.50 195 ILE A CA 1
ATOM 1460 C C . ILE A 1 195 ? -13.742 7.581 9.359 1.00 98.50 195 ILE A C 1
ATOM 1462 O O . ILE A 1 195 ? -14.319 7.046 8.413 1.00 98.50 195 ILE A O 1
ATOM 1466 N N . ALA A 1 196 ? -14.384 8.063 10.425 1.00 98.31 196 ALA A N 1
ATOM 1467 C CA . ALA A 1 196 ? -15.833 8.012 10.587 1.00 98.31 196 ALA A CA 1
ATOM 1468 C C . ALA A 1 196 ? -16.541 8.768 9.455 1.00 98.31 196 ALA A C 1
ATOM 1470 O O . ALA A 1 196 ? -17.364 8.185 8.758 1.00 98.31 196 ALA A O 1
ATOM 1471 N N . SER A 1 197 ? -16.130 10.008 9.170 1.00 98.19 197 SER A N 1
ATOM 1472 C CA . SER A 1 197 ? -16.683 10.828 8.084 1.00 98.19 197 SER A CA 1
ATOM 1473 C C . SER A 1 197 ? -16.623 10.128 6.719 1.00 98.19 197 SER A C 1
ATOM 1475 O O . SER A 1 197 ? -17.622 10.089 5.990 1.00 98.19 197 SER A O 1
ATOM 1477 N N . VAL A 1 198 ? -15.480 9.528 6.365 1.00 98.56 198 VAL A N 1
ATOM 1478 C CA . VAL A 1 198 ? -15.332 8.781 5.105 1.00 98.56 198 VAL A CA 1
ATOM 1479 C C . VAL A 1 198 ? -16.173 7.504 5.125 1.00 98.56 198 VAL A C 1
ATOM 1481 O O . VAL A 1 198 ? -16.885 7.237 4.154 1.00 98.56 198 VAL A O 1
ATOM 1484 N N . ARG A 1 199 ? -16.142 6.733 6.217 1.00 98.50 199 ARG A N 1
ATOM 1485 C CA . ARG A 1 199 ? -16.901 5.482 6.359 1.00 98.50 199 ARG A CA 1
ATOM 1486 C C . ARG A 1 199 ? -18.406 5.720 6.262 1.00 98.50 199 ARG A C 1
ATOM 1488 O O . ARG A 1 199 ? -19.073 5.019 5.512 1.00 98.50 199 ARG A O 1
ATOM 1495 N N . GLU A 1 200 ? -18.933 6.722 6.956 1.00 98.19 200 GLU A N 1
ATOM 1496 C CA . GLU A 1 200 ? -20.354 7.089 6.946 1.00 98.19 200 GLU A CA 1
ATOM 1497 C C . GLU A 1 200 ? -20.797 7.603 5.575 1.00 98.19 200 GLU A C 1
ATOM 1499 O O . GLU A 1 200 ? -21.847 7.216 5.065 1.00 98.19 200 GLU A O 1
ATOM 1504 N N . THR A 1 201 ? -19.973 8.439 4.937 1.00 98.50 201 THR A N 1
ATOM 1505 C CA . THR A 1 201 ? -20.292 9.005 3.619 1.00 98.50 201 THR A CA 1
ATOM 1506 C C . THR A 1 201 ? -20.313 7.939 2.526 1.00 98.50 201 THR A C 1
ATOM 1508 O O . THR A 1 201 ? -21.135 8.005 1.610 1.00 98.50 201 THR A O 1
ATOM 1511 N N . THR A 1 202 ? -19.379 6.988 2.586 1.00 98.56 202 THR A N 1
ATOM 1512 C CA . THR A 1 202 ? -19.164 5.989 1.529 1.00 98.56 202 THR A CA 1
ATOM 1513 C C . THR A 1 202 ? -19.876 4.667 1.803 1.00 98.56 202 THR A C 1
ATOM 1515 O O . THR A 1 202 ? -20.110 3.897 0.873 1.00 98.56 202 THR A O 1
ATOM 1518 N N . GLY A 1 203 ? -20.198 4.385 3.068 1.00 98.50 203 GLY A N 1
ATOM 1519 C CA . GLY A 1 203 ? -20.724 3.107 3.532 1.00 98.50 203 GLY A CA 1
ATOM 1520 C C . GLY A 1 203 ? -19.748 1.938 3.366 1.00 98.50 203 GLY A C 1
ATOM 1521 O O . GLY A 1 203 ? -20.207 0.796 3.313 1.00 98.50 203 GLY A O 1
ATOM 1522 N N . LYS A 1 204 ? -18.440 2.198 3.213 1.00 98.75 204 LYS A N 1
ATOM 1523 C CA . LYS A 1 204 ? -17.410 1.202 2.865 1.00 98.75 204 LYS A CA 1
ATOM 1524 C C . LYS A 1 204 ? -16.260 1.174 3.885 1.00 98.75 204 LYS A C 1
ATOM 1526 O O . LYS A 1 204 ? -15.987 2.202 4.516 1.00 98.75 204 LYS A O 1
ATOM 1531 N N . PRO A 1 205 ? -15.549 0.034 4.017 1.00 98.81 205 PRO A N 1
ATOM 1532 C CA . PRO A 1 205 ? -14.428 -0.103 4.933 1.00 98.81 205 PRO A CA 1
ATOM 1533 C C . PRO A 1 205 ? -13.399 1.002 4.735 1.00 98.81 205 PRO A C 1
ATOM 1535 O O . PRO A 1 205 ? -12.935 1.263 3.620 1.00 98.81 205 PRO A O 1
ATOM 1538 N N . THR A 1 206 ? -13.050 1.643 5.842 1.00 98.88 206 THR A N 1
ATOM 1539 C CA . THR A 1 206 ? -12.142 2.779 5.886 1.00 98.88 206 THR A CA 1
ATOM 1540 C C . THR A 1 206 ? -11.060 2.534 6.925 1.00 98.88 206 THR A C 1
ATOM 1542 O O . THR A 1 206 ? -11.330 2.229 8.090 1.00 98.88 206 THR A O 1
ATOM 1545 N N . GLY A 1 207 ? -9.819 2.679 6.483 1.00 98.69 207 GLY A N 1
ATOM 1546 C CA . GLY A 1 207 ? -8.628 2.535 7.303 1.00 98.69 207 GLY A CA 1
ATOM 1547 C C . GLY A 1 207 ? -7.612 3.621 6.992 1.00 98.69 207 GLY A C 1
ATOM 1548 O O . GLY A 1 207 ? -7.879 4.554 6.228 1.00 98.69 207 GLY A O 1
ATOM 1549 N N . PHE A 1 208 ? -6.423 3.497 7.569 1.00 98.62 208 PHE A N 1
ATOM 1550 C CA . PHE A 1 208 ? -5.345 4.443 7.310 1.00 98.62 208 PHE A CA 1
ATOM 1551 C C . PHE A 1 208 ? -4.007 3.754 7.069 1.00 98.62 208 PHE A C 1
ATOM 1553 O O . PHE A 1 208 ? -3.774 2.625 7.495 1.00 98.62 208 PHE A O 1
ATOM 1560 N N . LYS A 1 209 ? -3.105 4.471 6.398 1.00 98.19 209 LYS A N 1
ATOM 1561 C CA . LYS A 1 209 ? -1.737 4.038 6.118 1.00 98.19 209 LYS A CA 1
ATOM 1562 C C . LYS A 1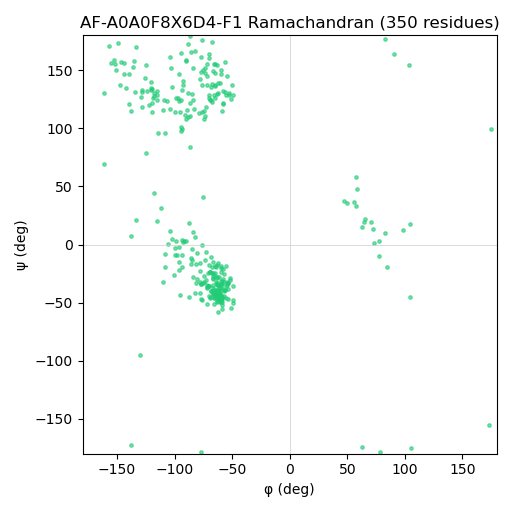 209 ? -0.721 4.929 6.811 1.00 98.19 209 LYS A C 1
ATOM 1564 O O . LYS A 1 209 ? -0.743 6.145 6.609 1.00 98.19 209 LYS A O 1
ATOM 1569 N N . ALA A 1 210 ? 0.214 4.329 7.543 1.00 95.62 210 ALA A N 1
ATOM 1570 C CA . ALA A 1 210 ? 1.278 5.053 8.225 1.00 95.62 210 ALA A CA 1
ATOM 1571 C C . ALA A 1 210 ? 2.610 4.290 8.231 1.00 95.62 210 ALA A C 1
ATOM 1573 O O . ALA A 1 210 ? 2.662 3.066 8.326 1.00 95.62 210 ALA A O 1
ATOM 1574 N N . VAL A 1 211 ? 3.699 5.051 8.180 1.00 95.56 211 VAL A N 1
ATOM 1575 C CA . VAL A 1 211 ? 5.033 4.622 8.604 1.00 95.56 211 VAL A CA 1
ATOM 1576 C C . VAL A 1 211 ? 5.145 4.843 10.097 1.00 95.56 211 VAL A C 1
ATOM 1578 O O . VAL A 1 211 ? 4.880 5.944 10.583 1.00 95.56 211 VAL A O 1
ATOM 1581 N N . ILE A 1 212 ? 5.577 3.814 10.815 1.00 94.19 212 ILE A N 1
ATOM 1582 C CA . ILE A 1 212 ? 5.771 3.900 12.259 1.00 94.19 212 ILE A CA 1
ATOM 1583 C C . ILE A 1 212 ? 7.185 4.391 12.539 1.00 94.19 212 ILE A C 1
ATOM 1585 O O . ILE A 1 212 ? 8.144 3.876 11.976 1.00 94.19 212 ILE A O 1
ATOM 1589 N N . GLY A 1 213 ? 7.306 5.402 13.392 1.00 88.00 213 GLY A N 1
ATOM 1590 C CA . GLY A 1 213 ? 8.570 5.881 13.948 1.00 88.00 213 GLY A CA 1
ATOM 1591 C C . GLY A 1 213 ? 8.405 5.975 15.455 1.00 88.00 213 GLY A C 1
ATOM 1592 O O . GLY A 1 213 ? 8.479 4.970 16.155 1.00 88.00 213 GLY A O 1
ATOM 1593 N N . ALA A 1 214 ? 8.055 7.167 15.942 1.00 86.25 214 ALA A N 1
ATOM 1594 C CA . ALA A 1 214 ? 7.465 7.290 17.269 1.00 86.25 214 ALA A CA 1
ATOM 1595 C C . ALA A 1 214 ? 6.123 6.538 17.307 1.00 86.25 214 ALA A C 1
ATOM 1597 O O . ALA A 1 214 ? 5.285 6.726 16.423 1.00 86.25 214 ALA A O 1
ATOM 1598 N N . TYR A 1 215 ? 5.926 5.694 18.319 1.00 89.50 215 TYR A N 1
ATOM 1599 C CA . TYR A 1 215 ? 4.732 4.852 18.462 1.00 89.50 215 TYR A CA 1
ATOM 1600 C C . TYR A 1 215 ? 3.794 5.305 19.589 1.00 89.50 215 TYR A C 1
ATOM 1602 O O . TYR A 1 215 ? 2.680 4.807 19.677 1.00 89.50 215 TYR A O 1
ATOM 1610 N N . ALA A 1 216 ? 4.189 6.276 20.422 1.00 90.12 216 ALA A N 1
ATOM 1611 C CA . ALA A 1 216 ? 3.370 6.749 21.545 1.00 90.12 216 ALA A CA 1
ATOM 1612 C C . ALA A 1 216 ? 1.974 7.244 21.115 1.00 90.12 216 ALA A C 1
ATOM 1614 O O . ALA A 1 216 ? 0.998 7.044 21.826 1.00 90.12 216 ALA A O 1
ATOM 1615 N N . TRP A 1 217 ? 1.849 7.822 19.918 1.00 91.31 217 TRP A N 1
ATOM 1616 C CA . TRP A 1 217 ? 0.555 8.253 19.385 1.00 91.31 217 TRP A CA 1
ATOM 1617 C C . TRP A 1 217 ? -0.392 7.082 19.070 1.00 91.31 217 TRP A C 1
ATOM 1619 O O . TRP A 1 217 ? -1.601 7.289 19.068 1.00 91.31 217 TRP A O 1
ATOM 1629 N N . LEU A 1 218 ? 0.125 5.869 18.820 1.00 95.56 218 LEU A N 1
ATOM 1630 C CA . LEU A 1 218 ? -0.700 4.669 18.656 1.00 95.56 218 LEU A CA 1
ATOM 1631 C C . LEU A 1 218 ? -1.299 4.227 19.992 1.00 95.56 218 LEU A C 1
ATOM 1633 O O . LEU A 1 218 ? -2.453 3.825 20.013 1.00 95.56 218 LEU A O 1
ATOM 1637 N N . GLU A 1 219 ? -0.562 4.352 21.104 1.00 95.94 219 GLU A N 1
ATOM 1638 C CA . GLU A 1 219 ? -1.135 4.127 22.444 1.00 95.94 219 GLU A CA 1
ATOM 1639 C C . GLU A 1 219 ? -2.304 5.094 22.679 1.00 95.94 219 GLU A C 1
ATOM 1641 O O . GLU A 1 219 ? -3.381 4.675 23.093 1.00 95.94 219 GLU A O 1
ATOM 1646 N N . THR A 1 220 ? -2.126 6.377 22.338 1.00 96.62 220 THR A N 1
ATOM 1647 C CA . THR A 1 220 ? -3.202 7.375 22.417 1.00 96.62 220 THR A CA 1
ATOM 1648 C C . THR A 1 220 ? -4.365 7.042 21.482 1.00 96.62 220 THR A C 1
ATOM 1650 O O . THR A 1 220 ? -5.513 7.139 21.895 1.00 96.62 220 THR A O 1
ATOM 1653 N N . LEU A 1 221 ? -4.093 6.619 20.243 1.00 98.06 221 LEU A N 1
ATOM 1654 C CA . LEU A 1 221 ? -5.125 6.212 19.286 1.00 98.06 221 LEU A CA 1
ATOM 1655 C C . LEU A 1 221 ? -5.951 5.035 19.811 1.00 98.06 221 LEU A C 1
ATOM 1657 O O . LEU A 1 221 ? -7.173 5.068 19.739 1.00 98.06 221 LEU A O 1
ATOM 1661 N N . PHE A 1 222 ? -5.299 3.993 20.322 1.00 98.56 222 PHE A N 1
ATOM 1662 C CA . PHE A 1 222 ? -5.979 2.785 20.786 1.00 98.56 222 PHE A CA 1
ATOM 1663 C C . PHE A 1 222 ? -6.746 3.026 22.089 1.00 98.56 222 PHE A C 1
ATOM 1665 O O . PHE A 1 222 ? -7.874 2.554 22.223 1.00 98.56 222 PHE A O 1
ATOM 1672 N N . ALA A 1 223 ? -6.205 3.844 22.996 1.00 98.12 223 ALA A N 1
ATOM 1673 C CA . ALA A 1 223 ? -6.937 4.309 24.171 1.00 98.12 223 ALA A CA 1
ATOM 1674 C C . ALA A 1 223 ? -8.178 5.132 23.785 1.00 98.12 223 ALA A C 1
ATOM 1676 O O . ALA A 1 223 ? -9.247 4.924 24.353 1.00 98.12 223 ALA A O 1
ATOM 1677 N N . GLU A 1 224 ? -8.061 6.013 22.788 1.00 98.38 224 GLU A N 1
ATOM 1678 C CA . GLU A 1 224 ? -9.184 6.809 22.283 1.00 98.38 224 GLU A CA 1
ATOM 1679 C C . GLU A 1 224 ? -10.263 5.928 21.633 1.00 98.38 224 GLU A C 1
ATOM 1681 O O . GLU A 1 224 ? -11.451 6.147 21.859 1.00 98.38 224 GLU A O 1
ATOM 1686 N N . ILE A 1 225 ? -9.878 4.887 20.885 1.00 98.50 225 ILE A N 1
ATOM 1687 C CA . ILE A 1 225 ? -10.826 3.890 20.360 1.00 98.50 225 ILE A CA 1
ATOM 1688 C C . ILE A 1 225 ? -11.560 3.196 21.509 1.00 98.50 225 ILE A C 1
ATOM 1690 O O . ILE A 1 225 ? -12.782 3.096 21.485 1.00 98.50 225 ILE A O 1
ATOM 1694 N N . ASN A 1 226 ? -10.840 2.745 22.535 1.00 98.25 226 ASN A N 1
ATOM 1695 C CA . ASN A 1 226 ? -11.457 2.092 23.689 1.00 98.25 226 ASN A CA 1
ATOM 1696 C C . ASN A 1 226 ? -12.386 3.038 24.464 1.00 98.25 226 ASN A C 1
ATOM 1698 O O . ASN A 1 226 ? -13.406 2.597 24.988 1.00 98.25 226 ASN A O 1
ATOM 1702 N N . HIS A 1 227 ? -12.075 4.336 24.494 1.00 98.31 227 HIS A N 1
ATOM 1703 C CA . HIS A 1 227 ? -12.935 5.355 25.089 1.00 98.31 227 HIS A CA 1
ATOM 1704 C C . HIS A 1 227 ? -14.219 5.598 24.277 1.00 98.31 227 HIS A C 1
ATOM 1706 O O . HIS A 1 227 ? -15.301 5.680 24.856 1.00 98.31 227 HIS A O 1
ATOM 1712 N N . ARG A 1 228 ? -14.115 5.691 22.944 1.00 97.94 228 ARG A N 1
ATOM 1713 C CA . ARG A 1 228 ? -15.249 5.929 22.028 1.00 97.94 228 ARG A CA 1
ATOM 1714 C C . ARG A 1 228 ? -16.096 4.684 21.756 1.00 97.94 228 ARG A C 1
ATOM 1716 O O . ARG A 1 228 ? -17.256 4.806 21.370 1.00 97.94 228 ARG A O 1
ATOM 1723 N N . GLY A 1 229 ? -15.520 3.502 21.950 1.00 97.31 229 GLY A N 1
ATOM 1724 C CA . GLY A 1 229 ? -16.113 2.207 21.642 1.00 97.31 229 GLY A CA 1
ATOM 1725 C C . GLY A 1 229 ? -15.554 1.580 20.362 1.00 97.31 229 GLY A C 1
ATOM 1726 O O . GLY A 1 229 ? -15.105 2.254 19.438 1.00 97.31 229 GLY A O 1
ATOM 1727 N N . ILE A 1 230 ? -15.627 0.249 20.290 1.00 95.94 230 ILE A N 1
ATOM 1728 C CA . ILE A 1 230 ? -14.988 -0.576 19.248 1.00 95.94 230 ILE A CA 1
ATOM 1729 C C . ILE A 1 230 ? -15.404 -0.219 17.807 1.00 95.94 230 ILE A C 1
ATOM 1731 O O . ILE A 1 230 ? -14.647 -0.430 16.858 1.00 95.94 230 ILE A O 1
ATOM 1735 N N . GLU A 1 231 ? -16.591 0.361 17.635 1.00 94.56 231 GLU A N 1
ATOM 1736 C CA . GLU A 1 231 ? -17.121 0.802 16.342 1.00 94.56 231 GLU A CA 1
ATOM 1737 C C . GLU A 1 231 ? -16.327 1.970 15.744 1.00 94.56 231 GLU A C 1
ATOM 1739 O O . GLU A 1 231 ? -16.204 2.075 14.519 1.00 94.56 231 GLU A O 1
ATOM 1744 N N . SER A 1 232 ? -15.712 2.811 16.586 1.00 97.00 232 SER A N 1
ATOM 1745 C CA . SER A 1 232 ? -14.888 3.930 16.123 1.00 97.00 232 SER A CA 1
ATOM 1746 C C . SER A 1 232 ? -13.540 3.474 15.562 1.00 97.00 232 SER A C 1
ATOM 1748 O O . SER A 1 232 ? -12.841 4.271 14.940 1.00 97.00 232 SER A O 1
ATOM 1750 N N . ALA A 1 233 ? -13.141 2.217 15.783 1.00 98.25 233 ALA A N 1
ATOM 1751 C CA . ALA A 1 233 ? -11.873 1.692 15.298 1.00 98.25 233 ALA A CA 1
ATOM 1752 C C . ALA A 1 233 ? -11.783 1.760 13.759 1.00 98.25 233 ALA A C 1
ATOM 1754 O O . ALA A 1 233 ? -12.797 1.580 13.071 1.00 98.25 233 ALA A O 1
ATOM 1755 N N . PRO A 1 234 ? -10.587 1.971 13.176 1.00 98.50 234 PRO A N 1
ATOM 1756 C CA . PRO A 1 234 ? -10.371 1.782 11.743 1.00 98.50 234 PRO A CA 1
ATOM 1757 C C . PRO A 1 234 ? -10.684 0.339 11.336 1.00 98.50 234 PRO A C 1
ATOM 1759 O O . PRO A 1 234 ? -10.480 -0.596 12.105 1.00 98.50 234 PRO A O 1
ATOM 1762 N N . ASP A 1 235 ? -11.120 0.135 10.095 1.00 98.75 235 ASP A N 1
ATOM 1763 C CA . ASP A 1 235 ? -11.350 -1.225 9.590 1.00 98.75 235 ASP A CA 1
ATOM 1764 C C . ASP A 1 235 ? -10.041 -1.942 9.276 1.00 98.75 235 ASP A C 1
ATOM 1766 O O . ASP A 1 235 ? -9.957 -3.166 9.370 1.00 98.75 235 ASP A O 1
ATOM 1770 N N . PHE A 1 236 ? -9.008 -1.166 8.952 1.00 98.88 236 PHE A N 1
ATOM 1771 C CA . PHE A 1 236 ? -7.656 -1.659 8.791 1.00 98.88 236 PHE A CA 1
ATOM 1772 C C . PHE A 1 236 ? -6.602 -0.587 9.073 1.00 98.88 236 PHE A C 1
ATOM 1774 O O . PHE A 1 236 ? -6.851 0.617 8.960 1.00 98.88 236 PHE A O 1
ATOM 1781 N N . ILE A 1 237 ? -5.391 -1.045 9.379 1.00 98.75 237 ILE A N 1
ATOM 1782 C CA . ILE A 1 237 ? -4.181 -0.230 9.453 1.00 98.75 237 ILE A CA 1
ATOM 1783 C C . ILE A 1 237 ? -3.158 -0.805 8.478 1.00 98.75 237 ILE A C 1
ATOM 1785 O O . ILE A 1 237 ? -2.723 -1.950 8.613 1.00 98.75 237 ILE A O 1
ATOM 1789 N N . THR A 1 238 ? -2.731 0.009 7.516 1.00 98.81 238 THR A N 1
ATOM 1790 C CA . THR A 1 238 ? -1.616 -0.315 6.628 1.00 98.81 238 THR A CA 1
ATOM 1791 C C . THR A 1 238 ? -0.311 0.197 7.224 1.00 98.81 238 THR A C 1
ATOM 1793 O O . THR A 1 238 ? -0.056 1.404 7.265 1.00 98.81 238 THR A O 1
ATOM 1796 N N . ILE A 1 239 ? 0.551 -0.727 7.641 1.00 98.44 239 ILE A N 1
ATOM 1797 C CA . ILE A 1 239 ? 1.882 -0.439 8.175 1.00 98.44 239 ILE A CA 1
ATOM 1798 C C . ILE A 1 239 ? 2.859 -0.389 7.001 1.00 98.44 239 ILE A C 1
ATOM 1800 O O . ILE A 1 239 ? 3.152 -1.407 6.371 1.00 98.44 239 ILE A O 1
ATOM 1804 N N . ASP A 1 240 ? 3.354 0.803 6.680 1.00 97.62 240 ASP A N 1
ATOM 1805 C CA . ASP A 1 240 ? 4.319 1.007 5.601 1.00 97.62 240 ASP A CA 1
ATOM 1806 C C . ASP A 1 240 ? 5.747 0.992 6.148 1.00 97.62 240 ASP A C 1
ATOM 1808 O O . ASP A 1 240 ? 6.106 1.767 7.032 1.00 97.62 240 ASP A O 1
ATOM 1812 N N . SER A 1 241 ? 6.579 0.115 5.598 1.00 96.69 241 SER A N 1
ATOM 1813 C CA . SER A 1 241 ? 8.000 0.041 5.925 1.00 96.69 241 SER A CA 1
ATOM 1814 C C . SER A 1 241 ? 8.703 1.344 5.555 1.00 96.69 241 SER A C 1
ATOM 1816 O O . SER A 1 241 ? 8.501 1.849 4.447 1.00 96.69 241 SER A O 1
ATOM 1818 N N . ALA A 1 242 ? 9.609 1.829 6.408 1.00 94.00 242 ALA A N 1
ATOM 1819 C CA . ALA A 1 242 ? 10.475 2.978 6.117 1.00 94.00 242 ALA A CA 1
ATOM 1820 C C . ALA A 1 242 ? 11.237 2.850 4.787 1.00 94.00 242 ALA A C 1
ATOM 1822 O O . ALA A 1 242 ? 11.485 3.824 4.089 1.00 94.00 242 ALA A O 1
ATOM 1823 N N . ASP A 1 243 ? 11.524 1.624 4.353 1.00 91.94 243 ASP A N 1
ATOM 1824 C CA . ASP A 1 243 ? 12.245 1.360 3.110 1.00 91.94 243 ASP A CA 1
ATOM 1825 C C . ASP A 1 243 ? 11.341 1.263 1.855 1.00 91.94 243 ASP A C 1
ATOM 1827 O O . ASP A 1 243 ? 11.738 0.729 0.806 1.00 91.94 243 ASP A O 1
ATOM 1831 N N . GLY A 1 244 ? 10.115 1.790 1.951 1.00 88.94 244 GLY A N 1
ATOM 1832 C CA . GLY A 1 244 ? 9.143 1.907 0.867 1.00 88.94 244 GLY A CA 1
ATOM 1833 C C . GLY A 1 244 ? 9.658 2.676 -0.360 1.00 88.94 244 GLY A C 1
ATOM 1834 O O . GLY A 1 244 ? 10.606 3.454 -0.314 1.00 88.94 244 GLY A O 1
ATOM 1835 N N . GLY A 1 245 ? 9.044 2.434 -1.521 1.00 89.31 245 GLY A N 1
ATOM 1836 C CA . GLY A 1 245 ? 9.397 3.123 -2.768 1.00 89.31 245 GLY A CA 1
ATOM 1837 C C . GLY A 1 245 ? 8.737 4.498 -2.916 1.00 89.31 245 GLY A C 1
ATOM 1838 O O . GLY A 1 245 ? 7.775 4.833 -2.229 1.00 89.31 245 GLY A O 1
ATOM 1839 N N . THR A 1 246 ? 9.221 5.287 -3.875 1.00 89.50 246 THR A N 1
ATOM 1840 C CA . THR A 1 246 ? 8.577 6.537 -4.298 1.00 89.50 246 THR A CA 1
ATOM 1841 C C . THR A 1 246 ? 8.961 6.903 -5.727 1.00 89.50 246 THR A C 1
ATOM 1843 O O . THR A 1 246 ? 10.024 6.520 -6.217 1.00 89.50 246 THR A O 1
ATOM 1846 N N . GLY A 1 247 ? 8.109 7.686 -6.390 1.00 84.25 247 GLY A N 1
ATOM 1847 C CA . GLY A 1 247 ? 8.481 8.379 -7.620 1.00 84.25 247 GLY A CA 1
ATOM 1848 C C . GLY A 1 247 ? 9.429 9.559 -7.370 1.00 84.25 247 GLY A C 1
ATOM 1849 O O . GLY A 1 247 ? 10.239 9.857 -8.241 1.00 84.25 247 GLY A O 1
ATOM 1850 N N . ALA A 1 248 ? 9.334 10.210 -6.200 1.00 81.69 248 ALA A N 1
ATOM 1851 C CA . ALA A 1 248 ? 10.178 11.330 -5.772 1.00 81.69 248 ALA A CA 1
ATOM 1852 C C . ALA A 1 248 ? 10.128 11.542 -4.239 1.00 81.69 248 ALA A C 1
ATOM 1854 O O . ALA A 1 248 ? 9.040 11.646 -3.651 1.00 81.69 248 ALA A O 1
ATOM 1855 N N . ALA A 1 249 ? 11.297 11.652 -3.603 1.00 84.31 249 ALA A N 1
ATOM 1856 C CA . ALA A 1 249 ? 11.491 12.052 -2.204 1.00 84.31 249 ALA A CA 1
ATOM 1857 C C . ALA A 1 249 ? 12.863 12.721 -2.010 1.00 84.31 249 ALA A C 1
ATOM 1859 O O . ALA A 1 249 ? 13.770 12.451 -2.803 1.00 84.31 249 ALA A O 1
ATOM 1860 N N . PRO A 1 250 ? 13.034 13.575 -0.983 1.00 82.44 250 PRO A N 1
ATOM 1861 C CA . PRO A 1 250 ? 14.355 13.992 -0.527 1.00 82.44 250 PRO A CA 1
ATOM 1862 C C . PRO A 1 250 ? 15.111 12.789 0.044 1.00 82.44 250 PRO A C 1
ATOM 1864 O O . PRO A 1 250 ? 14.539 12.011 0.806 1.00 82.44 250 PRO A O 1
ATOM 1867 N N . GLN A 1 251 ? 16.392 12.658 -0.294 1.00 85.50 251 GLN A N 1
ATOM 1868 C CA . GLN A 1 251 ? 17.214 11.527 0.142 1.00 85.50 251 GLN A CA 1
ATOM 1869 C C . GLN A 1 251 ? 17.297 11.355 1.669 1.00 85.50 251 GLN A C 1
ATOM 1871 O O . GLN A 1 251 ? 17.065 10.236 2.119 1.00 85.50 251 GLN A O 1
ATOM 1876 N N . PRO A 1 252 ? 17.493 12.412 2.484 1.00 86.00 252 PRO A N 1
ATOM 1877 C CA . PRO A 1 252 ? 17.566 12.242 3.938 1.00 86.00 252 PRO A CA 1
ATOM 1878 C C . PRO A 1 252 ? 16.311 11.606 4.552 1.00 86.00 252 PRO A C 1
ATOM 1880 O O . PRO A 1 252 ? 16.405 10.860 5.519 1.00 86.00 252 PRO A O 1
ATOM 1883 N N . LEU A 1 253 ? 15.129 11.852 3.972 1.00 83.94 253 LEU A N 1
ATOM 1884 C CA . LEU A 1 253 ? 13.894 11.230 4.455 1.00 83.94 253 LEU A CA 1
ATOM 1885 C C . LEU A 1 253 ? 13.796 9.748 4.074 1.00 83.94 253 LEU A C 1
ATOM 1887 O O . LEU A 1 253 ? 13.215 8.980 4.830 1.00 83.94 253 LEU A O 1
ATOM 1891 N N . MET A 1 254 ? 14.351 9.353 2.923 1.00 83.50 254 MET A N 1
ATOM 1892 C CA . MET A 1 254 ? 14.378 7.950 2.489 1.00 83.50 254 MET A CA 1
ATOM 1893 C C . MET A 1 254 ? 15.327 7.105 3.337 1.00 83.50 254 MET A C 1
ATOM 1895 O O . MET A 1 254 ? 15.049 5.932 3.573 1.00 83.50 254 MET A O 1
ATOM 1899 N N . ASP A 1 255 ? 16.446 7.695 3.756 1.00 86.38 255 ASP A N 1
ATOM 1900 C CA . ASP A 1 255 ? 17.549 6.953 4.365 1.00 86.38 255 ASP A CA 1
ATOM 1901 C C . ASP A 1 255 ? 17.472 6.924 5.902 1.00 86.38 255 ASP A C 1
ATOM 1903 O O . ASP A 1 255 ? 18.119 6.083 6.523 1.00 86.38 255 ASP A O 1
ATOM 1907 N N . SER A 1 256 ? 16.726 7.838 6.538 1.00 87.31 256 SER A N 1
ATOM 1908 C CA . SER A 1 256 ? 16.886 8.096 7.982 1.00 87.31 256 SER A CA 1
ATOM 1909 C C . SER A 1 256 ? 15.597 8.277 8.785 1.00 87.31 256 SER A C 1
ATOM 1911 O O . SER A 1 256 ? 15.675 8.642 9.957 1.00 87.31 256 SER A O 1
ATOM 1913 N N . VAL A 1 257 ? 14.411 8.050 8.208 1.00 88.12 257 VAL A N 1
ATOM 1914 C CA .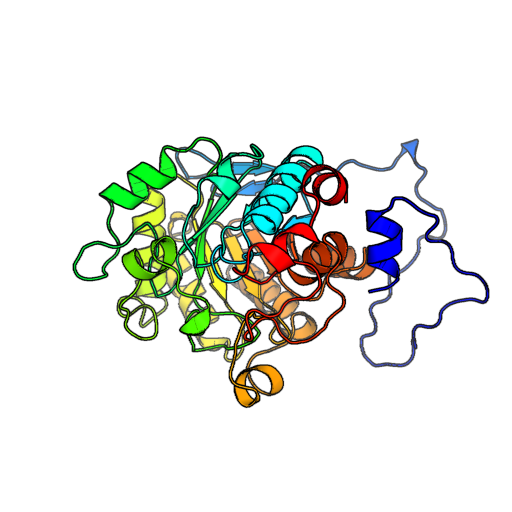 VAL A 1 257 ? 13.141 8.296 8.914 1.00 88.12 257 VAL A CA 1
ATOM 1915 C C . VAL A 1 257 ? 12.218 7.082 8.865 1.00 88.12 257 VAL A C 1
ATOM 1917 O O . VAL A 1 257 ? 11.916 6.551 7.801 1.00 88.12 257 VAL A O 1
ATOM 1920 N N . GLY A 1 258 ? 11.700 6.707 10.036 1.00 92.50 258 GLY A N 1
ATOM 1921 C CA . GLY A 1 258 ? 10.760 5.602 10.211 1.00 92.50 258 GLY A CA 1
ATOM 1922 C C . GLY A 1 258 ? 11.439 4.262 10.491 1.00 92.50 258 GLY A C 1
ATOM 1923 O O . GLY A 1 258 ? 12.632 4.073 10.269 1.00 92.50 258 GLY A O 1
ATOM 1924 N N . LEU A 1 259 ? 10.642 3.315 10.973 1.00 94.69 259 LEU A N 1
ATOM 1925 C CA . LEU A 1 259 ? 11.053 1.950 11.256 1.00 94.69 259 LEU A CA 1
ATOM 1926 C C . LEU A 1 259 ? 10.784 1.037 10.049 1.00 94.69 259 LEU A C 1
ATOM 1928 O O . LEU A 1 259 ? 9.737 1.146 9.394 1.00 94.69 259 LEU A O 1
ATOM 1932 N N . PRO A 1 260 ? 11.695 0.098 9.744 1.00 94.94 260 PRO A N 1
ATOM 1933 C CA . PRO A 1 260 ? 11.403 -0.956 8.788 1.00 94.94 260 PRO A CA 1
ATOM 1934 C C . PRO A 1 260 ? 10.302 -1.873 9.335 1.00 94.94 260 PRO A C 1
ATOM 1936 O O . PRO A 1 260 ? 10.149 -2.025 10.547 1.00 94.94 260 PRO A O 1
ATOM 1939 N N . LEU A 1 261 ? 9.581 -2.550 8.435 1.00 95.62 261 LEU A N 1
ATOM 1940 C CA . LEU A 1 261 ? 8.498 -3.480 8.799 1.00 95.62 261 LEU A CA 1
ATOM 1941 C C . LEU A 1 261 ? 8.904 -4.538 9.831 1.00 95.62 261 LEU A C 1
ATOM 1943 O O . LEU A 1 261 ? 8.068 -4.982 10.604 1.00 95.62 261 LEU A O 1
ATOM 1947 N N . ARG A 1 262 ? 10.177 -4.945 9.838 1.00 93.88 262 ARG A N 1
ATOM 1948 C CA . ARG A 1 262 ? 10.702 -5.928 10.791 1.00 93.88 262 ARG A CA 1
ATOM 1949 C C . ARG A 1 262 ? 10.554 -5.491 12.249 1.00 93.88 262 ARG A C 1
ATOM 1951 O O . ARG A 1 262 ? 10.350 -6.349 13.096 1.00 93.88 262 ARG A O 1
ATOM 1958 N N . GLU A 1 263 ? 10.615 -4.190 12.506 1.00 95.25 263 GLU A N 1
ATOM 1959 C CA . GLU A 1 263 ? 10.423 -3.619 13.839 1.00 95.25 263 GLU A CA 1
ATOM 1960 C C . GLU A 1 263 ? 8.968 -3.179 14.035 1.00 95.25 263 GLU A C 1
ATOM 1962 O O . GLU A 1 263 ? 8.361 -3.435 15.071 1.00 95.25 263 GLU A O 1
ATOM 1967 N N . SER A 1 264 ? 8.377 -2.526 13.028 1.00 97.38 264 SER A N 1
ATOM 1968 C CA . SER A 1 264 ? 7.063 -1.897 13.184 1.00 97.38 264 SER A CA 1
ATOM 1969 C C . SER A 1 264 ? 5.885 -2.866 13.144 1.00 97.38 264 SER A C 1
ATOM 1971 O O . SER A 1 264 ? 4.909 -2.629 13.848 1.00 97.38 264 SER A O 1
ATOM 1973 N N . LEU A 1 265 ? 5.949 -3.950 12.364 1.00 98.06 265 LEU A N 1
ATOM 1974 C CA . LEU A 1 265 ? 4.858 -4.926 12.283 1.00 98.06 265 LEU A CA 1
ATOM 1975 C C . LEU A 1 265 ? 4.586 -5.622 13.627 1.00 98.06 265 LEU A C 1
ATOM 1977 O O . LEU A 1 265 ? 3.467 -5.476 14.119 1.00 98.06 265 LEU A O 1
ATOM 1981 N N . PRO A 1 266 ? 5.560 -6.319 14.254 1.00 97.25 266 PRO A N 1
ATOM 1982 C CA . PRO A 1 266 ? 5.307 -6.980 15.534 1.00 97.25 266 PRO A CA 1
ATOM 1983 C C . PRO A 1 266 ? 4.939 -5.974 16.630 1.00 97.25 266 PRO A C 1
ATOM 1985 O O . PRO A 1 266 ? 4.083 -6.259 17.459 1.00 97.25 266 PRO A O 1
ATOM 1988 N N . LEU A 1 267 ? 5.518 -4.767 16.605 1.00 97.88 267 LEU A N 1
ATOM 1989 C CA . LEU A 1 267 ? 5.175 -3.705 17.548 1.00 97.88 267 LEU A CA 1
ATOM 1990 C C . LEU A 1 267 ? 3.688 -3.333 17.470 1.00 97.88 267 LEU A C 1
ATOM 1992 O O . LEU A 1 267 ? 3.008 -3.330 18.491 1.00 97.88 267 LEU A O 1
ATOM 1996 N N . VAL A 1 268 ? 3.170 -3.036 16.275 1.00 98.44 268 VAL A N 1
ATOM 1997 C CA . VAL A 1 268 ? 1.766 -2.621 16.116 1.00 98.44 268 VAL A CA 1
ATOM 1998 C C . VAL A 1 268 ? 0.810 -3.772 16.419 1.00 98.44 268 VAL A C 1
ATOM 2000 O O . VAL A 1 268 ? -0.207 -3.541 17.068 1.00 98.44 268 VAL A O 1
ATOM 2003 N N . VAL A 1 269 ? 1.134 -4.998 15.993 1.00 98.50 269 VAL A N 1
ATOM 2004 C CA . VAL A 1 269 ? 0.315 -6.187 16.283 1.00 98.50 269 VAL A CA 1
ATOM 2005 C C . VAL A 1 269 ? 0.210 -6.412 17.793 1.00 98.50 269 VAL A C 1
ATOM 2007 O O . VAL A 1 269 ? -0.903 -6.470 18.311 1.00 98.50 269 VAL A O 1
ATOM 2010 N N . ASN A 1 270 ? 1.332 -6.397 18.518 1.00 98.31 270 ASN A N 1
ATOM 2011 C CA . ASN A 1 270 ? 1.338 -6.541 19.978 1.00 98.31 270 ASN A CA 1
ATOM 2012 C C . ASN A 1 270 ? 0.544 -5.425 20.676 1.00 98.31 270 ASN A C 1
ATOM 2014 O O . ASN A 1 270 ? -0.127 -5.664 21.678 1.00 98.31 270 ASN A O 1
ATOM 2018 N N . MET A 1 271 ? 0.609 -4.191 20.167 1.00 98.31 271 MET A N 1
ATOM 2019 C CA . MET A 1 271 ? -0.179 -3.088 20.720 1.00 98.31 271 MET A CA 1
ATOM 2020 C C . MET A 1 271 ? -1.682 -3.272 20.472 1.00 98.31 271 MET A C 1
ATOM 2022 O O . MET A 1 271 ? -2.474 -3.011 21.375 1.00 98.31 271 MET A O 1
ATOM 2026 N N . LEU A 1 272 ? -2.089 -3.745 19.290 1.00 98.56 272 LEU A N 1
ATOM 2027 C CA . LEU A 1 272 ? -3.491 -4.073 19.015 1.00 98.56 272 LEU A CA 1
ATOM 2028 C C . LEU A 1 272 ? -3.992 -5.187 19.940 1.00 98.56 272 LEU A C 1
ATOM 2030 O O . LEU A 1 272 ? -5.101 -5.081 20.457 1.00 98.56 272 LEU A O 1
ATOM 2034 N N . GLU A 1 273 ? -3.188 -6.222 20.184 1.00 98.25 273 GLU A N 1
ATOM 2035 C CA . GLU A 1 273 ? -3.520 -7.299 21.127 1.00 98.25 273 GLU A CA 1
ATOM 2036 C C . GLU A 1 273 ? -3.658 -6.780 22.560 1.00 98.25 273 GLU A C 1
ATOM 2038 O O . GLU A 1 273 ? -4.679 -7.017 23.204 1.00 98.25 273 GLU A O 1
ATOM 2043 N N . LYS A 1 274 ? -2.683 -5.995 23.035 1.00 98.25 274 LYS A N 1
ATOM 2044 C CA . LYS A 1 274 ? -2.695 -5.369 24.368 1.00 98.25 274 LYS A CA 1
ATOM 2045 C C . LYS A 1 274 ? -3.956 -4.536 24.618 1.00 98.25 274 LYS A C 1
ATOM 2047 O O . LYS A 1 274 ? -4.434 -4.483 25.747 1.00 98.25 274 LYS A O 1
ATOM 2052 N N . HIS A 1 275 ? -4.480 -3.881 23.584 1.00 98.44 275 HIS A N 1
ATOM 2053 C CA . HIS A 1 275 ? -5.692 -3.059 23.664 1.00 98.44 275 HIS A CA 1
ATOM 2054 C C . HIS A 1 275 ? -6.982 -3.812 23.316 1.00 98.44 275 HIS A C 1
ATOM 2056 O O . HIS A 1 275 ? -8.041 -3.191 23.306 1.00 98.44 275 HIS A O 1
ATOM 2062 N N . GLY A 1 276 ? -6.922 -5.118 23.027 1.00 98.19 276 GLY A N 1
ATOM 2063 C CA . GLY A 1 276 ? -8.093 -5.921 22.656 1.00 98.19 276 GLY A CA 1
ATOM 2064 C C . GLY A 1 276 ? -8.672 -5.596 21.271 1.00 98.19 276 GLY A C 1
ATOM 2065 O O . GLY A 1 276 ? -9.820 -5.923 20.986 1.00 98.19 276 GLY A O 1
ATOM 2066 N N . LEU A 1 277 ? -7.894 -4.950 20.398 1.00 98.31 277 LEU A N 1
ATOM 2067 C CA . LEU A 1 277 ? -8.327 -4.453 19.086 1.00 98.31 277 LEU A CA 1
ATOM 2068 C C . LEU A 1 277 ? -7.944 -5.372 17.916 1.00 98.31 277 LEU A C 1
ATOM 2070 O O . LEU A 1 277 ? -8.398 -5.137 16.794 1.00 98.31 277 LEU A O 1
ATOM 2074 N N . ARG A 1 278 ? -7.119 -6.406 18.142 1.00 97.56 278 ARG A N 1
ATOM 2075 C CA . ARG A 1 278 ? -6.572 -7.269 17.075 1.00 97.56 278 ARG A CA 1
ATOM 2076 C C . ARG A 1 278 ? -7.646 -7.932 16.210 1.00 97.56 278 ARG A C 1
ATOM 2078 O O . ARG A 1 278 ? -7.487 -7.987 14.992 1.00 97.56 278 ARG A O 1
ATOM 2085 N N . GLU A 1 279 ? -8.742 -8.386 16.811 1.00 95.56 279 GLU A N 1
ATOM 2086 C CA . GLU A 1 279 ? -9.843 -9.018 16.072 1.00 95.56 279 GLU A CA 1
ATOM 2087 C C . GLU A 1 279 ? -10.614 -8.012 15.200 1.00 95.56 279 GLU A C 1
ATOM 2089 O O . GLU A 1 279 ? -11.022 -8.329 14.074 1.00 95.56 279 GLU A O 1
ATOM 2094 N N . ARG A 1 280 ? -10.755 -6.771 15.690 1.00 96.25 280 ARG A N 1
ATOM 2095 C CA . ARG A 1 280 ? -11.512 -5.682 15.052 1.00 96.25 280 ARG A CA 1
ATOM 2096 C C . ARG A 1 280 ? -10.761 -5.012 13.904 1.00 96.25 280 ARG A C 1
ATOM 2098 O O . ARG A 1 280 ? -11.387 -4.659 12.901 1.00 96.25 280 ARG A O 1
ATOM 2105 N N . VAL A 1 281 ? -9.463 -4.774 14.072 1.00 98.50 281 VAL A N 1
ATOM 2106 C CA . VAL A 1 281 ? -8.644 -3.981 13.148 1.00 98.50 281 VAL A CA 1
ATOM 2107 C C . VAL A 1 281 ? -7.776 -4.910 12.315 1.00 98.50 281 VAL A C 1
ATOM 2109 O O . VAL A 1 281 ? -6.897 -5.584 12.852 1.00 98.50 281 VAL A O 1
ATOM 2112 N N . LYS A 1 282 ? -7.982 -4.925 10.994 1.00 98.69 282 LYS A N 1
ATOM 2113 C CA . LYS A 1 282 ? -7.137 -5.730 10.105 1.00 98.69 282 LYS A CA 1
ATOM 2114 C C . LYS A 1 282 ? -5.793 -5.055 9.842 1.00 98.69 282 LYS A C 1
ATOM 2116 O O . LYS A 1 282 ? -5.713 -3.838 9.688 1.00 98.69 282 LYS A O 1
ATOM 2121 N N . VAL A 1 283 ? -4.722 -5.831 9.770 1.00 98.81 283 VAL A N 1
ATOM 2122 C CA . VAL A 1 283 ? -3.358 -5.327 9.584 1.00 98.81 283 VAL A CA 1
ATOM 2123 C C . VAL A 1 283 ? -2.884 -5.622 8.167 1.00 98.81 283 VAL A C 1
ATOM 2125 O O . VAL A 1 283 ? -2.839 -6.773 7.738 1.00 98.81 283 VAL A O 1
ATOM 2128 N N . ILE A 1 284 ? -2.488 -4.578 7.440 1.00 98.81 284 ILE A N 1
ATOM 2129 C CA . ILE A 1 284 ? -1.933 -4.693 6.089 1.00 98.81 284 ILE A CA 1
ATOM 2130 C C . ILE A 1 284 ? -0.441 -4.345 6.133 1.00 98.81 284 ILE A C 1
ATOM 2132 O O . ILE A 1 284 ? -0.062 -3.207 6.407 1.00 98.81 284 ILE A O 1
ATOM 2136 N N . ALA A 1 285 ? 0.433 -5.301 5.822 1.00 98.69 285 ALA A N 1
ATOM 2137 C CA . ALA A 1 285 ? 1.872 -5.061 5.753 1.00 98.69 285 ALA A CA 1
ATOM 2138 C C . ALA A 1 285 ? 2.281 -4.548 4.361 1.00 98.69 285 ALA A C 1
ATOM 2140 O O . ALA A 1 285 ? 2.089 -5.223 3.348 1.00 98.69 285 ALA A O 1
ATOM 2141 N N . SER A 1 286 ? 2.895 -3.363 4.300 1.00 98.12 286 SER A N 1
ATOM 2142 C CA . SER A 1 286 ? 3.342 -2.719 3.059 1.00 98.12 286 SER A CA 1
ATOM 2143 C C . SER A 1 286 ? 4.855 -2.497 3.052 1.00 98.12 286 SER A C 1
ATOM 2145 O O . SER A 1 286 ? 5.405 -1.806 3.904 1.00 98.12 286 SER A O 1
ATOM 2147 N N . GLY A 1 287 ? 5.571 -3.051 2.071 1.00 94.50 287 GLY A N 1
ATOM 2148 C CA . GLY A 1 287 ? 7.021 -2.845 1.979 1.00 94.50 287 GLY A CA 1
ATOM 2149 C C . GLY A 1 287 ? 7.715 -3.674 0.902 1.00 94.50 287 GLY A C 1
ATOM 2150 O O . GLY A 1 287 ? 7.105 -4.101 -0.082 1.00 94.50 287 GLY A O 1
ATOM 2151 N N . LYS A 1 288 ? 9.020 -3.932 1.074 1.00 93.38 288 LYS A N 1
ATOM 2152 C CA . LYS A 1 288 ? 9.818 -4.798 0.177 1.00 93.38 288 LYS A CA 1
ATOM 2153 C C . LYS A 1 288 ? 9.533 -6.303 0.376 1.00 93.38 288 LYS A C 1
ATOM 2155 O O . LYS A 1 288 ? 10.450 -7.129 0.339 1.00 93.38 288 LYS A O 1
ATOM 2160 N N . LEU A 1 289 ? 8.262 -6.656 0.551 1.00 93.81 289 LEU A N 1
ATOM 2161 C CA . LEU A 1 289 ? 7.744 -8.021 0.647 1.00 93.81 289 LEU A CA 1
ATOM 2162 C C . LEU A 1 289 ? 7.465 -8.526 -0.774 1.00 93.81 289 LEU A C 1
ATOM 2164 O O . LEU A 1 289 ? 6.392 -8.319 -1.321 1.00 93.81 289 LEU A O 1
ATOM 2168 N N . ILE A 1 290 ? 8.508 -9.031 -1.436 1.00 92.12 290 ILE A N 1
ATOM 2169 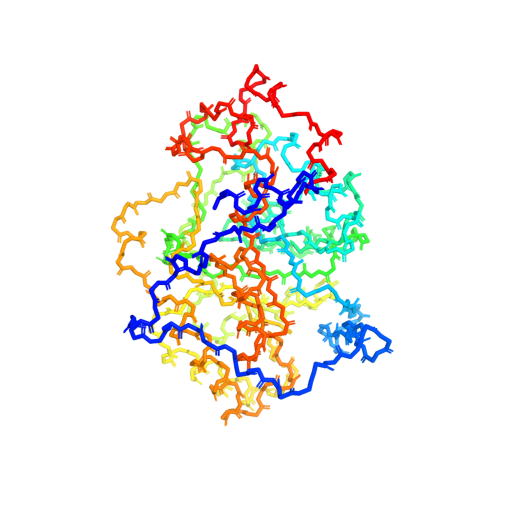C CA . ILE A 1 290 ? 8.480 -9.359 -2.875 1.00 92.12 290 ILE A CA 1
ATOM 2170 C C . ILE A 1 290 ? 8.516 -10.866 -3.126 1.00 92.12 290 ILE A C 1
ATOM 2172 O O . ILE A 1 290 ? 7.988 -11.326 -4.127 1.00 92.12 290 ILE A O 1
ATOM 2176 N N . VAL A 1 291 ? 9.195 -11.612 -2.256 1.00 92.31 291 VAL A N 1
ATOM 2177 C CA . VAL A 1 291 ? 9.360 -13.066 -2.377 1.00 92.31 291 VAL A CA 1
ATOM 2178 C C . VAL A 1 291 ? 8.427 -13.774 -1.389 1.00 92.31 291 VAL A C 1
ATOM 2180 O O . VAL A 1 291 ? 8.165 -13.193 -0.329 1.00 92.31 291 VAL A O 1
ATOM 2183 N N . PRO A 1 292 ? 7.977 -15.012 -1.673 1.00 92.75 292 PRO A N 1
ATOM 2184 C CA . PRO A 1 292 ? 6.968 -15.699 -0.869 1.00 92.75 292 PRO A CA 1
ATOM 2185 C C . PRO A 1 292 ? 7.357 -15.833 0.602 1.00 92.75 292 PRO A C 1
ATOM 2187 O O . PRO A 1 292 ? 6.537 -15.563 1.467 1.00 92.75 292 PRO A O 1
ATOM 2190 N N . SER A 1 293 ? 8.629 -16.113 0.902 1.00 93.12 293 SER A N 1
ATOM 2191 C CA . SER A 1 293 ? 9.117 -16.217 2.285 1.00 93.12 293 SER A CA 1
ATOM 2192 C C . SER A 1 293 ? 8.925 -14.933 3.100 1.00 93.12 293 SER A C 1
ATOM 2194 O O . SER A 1 293 ? 8.636 -14.991 4.289 1.00 93.12 293 SER A O 1
ATOM 2196 N N . LYS A 1 294 ? 9.029 -13.755 2.473 1.00 94.25 294 LYS A N 1
ATOM 2197 C CA . LYS A 1 294 ? 8.773 -12.475 3.152 1.00 94.25 294 LYS A CA 1
ATOM 2198 C C . LYS A 1 294 ? 7.283 -12.203 3.337 1.00 94.25 294 LYS A C 1
ATOM 2200 O O . LYS A 1 294 ? 6.909 -11.586 4.326 1.00 94.25 294 LYS A O 1
ATOM 2205 N N . VAL A 1 295 ? 6.454 -12.636 2.387 1.00 96.06 295 VAL A N 1
ATOM 2206 C CA . VAL A 1 295 ? 4.991 -12.543 2.494 1.00 96.06 295 VAL A CA 1
ATOM 2207 C C . VAL A 1 295 ? 4.509 -13.449 3.627 1.00 96.06 295 VAL A C 1
ATOM 2209 O O . VAL A 1 295 ? 3.863 -12.963 4.548 1.00 96.06 295 VAL A O 1
ATOM 2212 N N . ALA A 1 296 ? 4.928 -14.717 3.625 1.00 96.00 296 ALA A N 1
ATOM 2213 C CA . ALA A 1 296 ? 4.621 -15.690 4.671 1.00 96.00 296 ALA A CA 1
ATOM 2214 C C . ALA A 1 296 ? 5.067 -15.214 6.061 1.00 96.00 296 ALA A C 1
ATOM 2216 O O . ALA A 1 296 ? 4.337 -15.382 7.029 1.00 96.00 296 ALA A O 1
ATOM 2217 N N . TRP A 1 297 ? 6.228 -14.560 6.162 1.00 96.75 297 TRP A N 1
ATOM 2218 C CA . TRP A 1 297 ? 6.718 -14.009 7.428 1.00 96.75 297 TRP A CA 1
ATOM 2219 C C . TRP A 1 297 ? 5.808 -12.908 7.971 1.00 96.75 297 TRP A C 1
ATOM 2221 O O . TRP A 1 297 ? 5.500 -12.904 9.157 1.00 96.75 297 TRP A O 1
ATOM 2231 N N . ALA A 1 298 ? 5.363 -11.988 7.112 1.00 97.88 298 ALA A N 1
ATOM 2232 C CA . ALA A 1 298 ? 4.472 -10.916 7.537 1.00 97.88 298 ALA A CA 1
ATOM 2233 C C . ALA A 1 298 ? 3.117 -11.470 8.004 1.00 97.88 298 ALA A C 1
ATOM 2235 O O . ALA A 1 298 ? 2.609 -11.028 9.031 1.00 97.88 298 ALA A O 1
ATOM 2236 N N . LEU A 1 299 ? 2.575 -12.463 7.288 1.00 97.25 299 LEU A N 1
ATOM 2237 C CA . LEU A 1 299 ? 1.347 -13.160 7.682 1.00 97.25 299 LEU A CA 1
ATOM 2238 C C . LEU A 1 299 ? 1.519 -13.876 9.033 1.00 97.25 299 LEU A C 1
ATOM 2240 O O . LEU A 1 299 ? 0.699 -13.706 9.927 1.00 97.25 299 LEU A O 1
ATOM 2244 N N . ALA A 1 300 ? 2.628 -14.599 9.222 1.00 96.31 300 ALA A N 1
ATOM 2245 C CA . ALA A 1 300 ? 2.938 -15.287 10.477 1.00 96.31 300 ALA A CA 1
ATOM 2246 C C . ALA A 1 300 ? 3.134 -14.331 11.668 1.00 96.31 300 ALA A C 1
ATOM 2248 O O . ALA A 1 300 ? 2.865 -14.708 12.803 1.00 96.31 300 ALA A O 1
ATOM 2249 N N . LEU A 1 301 ? 3.576 -13.092 11.422 1.00 96.56 301 LEU A N 1
ATOM 2250 C CA . LEU A 1 301 ? 3.663 -12.039 12.441 1.00 96.56 301 LEU A CA 1
ATOM 2251 C C . LEU A 1 301 ? 2.339 -11.305 12.698 1.00 96.56 301 LEU A C 1
ATOM 2253 O O . LEU A 1 301 ? 2.326 -10.326 13.441 1.00 96.56 301 LEU A O 1
ATOM 2257 N N . GLY A 1 302 ? 1.238 -11.748 12.095 1.00 97.06 302 GLY A N 1
ATOM 2258 C CA . GLY A 1 302 ? -0.094 -11.225 12.378 1.00 97.06 302 GLY A CA 1
ATOM 2259 C C . GLY A 1 302 ? -0.600 -10.181 11.388 1.00 97.06 302 GLY A C 1
ATOM 2260 O O . GLY A 1 302 ? -1.623 -9.561 11.670 1.00 97.06 302 GLY A O 1
ATOM 2261 N N . ALA A 1 303 ? 0.047 -9.987 10.233 1.00 98.50 303 ALA A N 1
ATOM 2262 C CA . ALA A 1 303 ? -0.602 -9.279 9.130 1.00 98.50 303 ALA A CA 1
ATOM 2263 C C . ALA A 1 303 ? -1.750 -10.130 8.566 1.00 98.50 303 ALA A C 1
ATOM 2265 O O . ALA A 1 303 ? -1.573 -11.315 8.303 1.00 98.50 303 ALA A O 1
ATOM 2266 N N . ASP A 1 304 ? -2.905 -9.518 8.318 1.00 98.44 304 ASP A N 1
ATOM 2267 C CA . ASP A 1 304 ? -4.016 -10.171 7.617 1.00 98.44 304 ASP A CA 1
ATOM 2268 C C . ASP A 1 304 ? -3.794 -10.142 6.098 1.00 98.44 304 ASP A C 1
ATOM 2270 O O . ASP A 1 304 ? -4.215 -11.040 5.374 1.00 98.44 304 ASP A O 1
ATOM 2274 N N . PHE A 1 305 ? -3.090 -9.115 5.610 1.00 98.56 305 PHE A N 1
ATOM 2275 C CA . PHE A 1 305 ? -2.811 -8.933 4.191 1.00 98.56 305 PHE A CA 1
ATOM 2276 C C . PHE A 1 305 ? -1.429 -8.342 3.945 1.00 98.56 305 PHE A C 1
ATOM 2278 O O . PHE A 1 305 ? -0.874 -7.608 4.765 1.00 98.56 305 PHE A O 1
ATOM 2285 N N . VAL A 1 306 ? -0.897 -8.586 2.751 1.00 98.56 306 VAL A N 1
ATOM 2286 C CA . VAL A 1 306 ? 0.356 -7.998 2.287 1.00 98.56 306 VAL A CA 1
ATOM 2287 C C . VAL A 1 306 ? 0.113 -7.197 1.015 1.00 98.56 306 VAL A C 1
ATOM 2289 O O . VAL A 1 306 ? -0.538 -7.658 0.080 1.00 98.56 306 VAL A O 1
ATOM 2292 N N . VAL A 1 307 ? 0.684 -5.996 0.945 1.00 98.44 307 VAL A N 1
ATOM 2293 C CA . VAL A 1 307 ? 0.699 -5.184 -0.275 1.00 98.44 307 VAL A CA 1
ATOM 2294 C C . VAL A 1 307 ? 2.132 -4.881 -0.705 1.00 98.44 307 VAL A C 1
ATOM 2296 O O . VAL A 1 307 ? 3.004 -4.556 0.103 1.00 98.44 307 VAL A O 1
ATOM 2299 N N . SER A 1 308 ? 2.394 -4.927 -2.011 1.00 96.62 308 SER A N 1
ATOM 2300 C CA . SER A 1 308 ? 3.694 -4.530 -2.562 1.00 96.62 308 SER A CA 1
ATOM 2301 C C . SER A 1 308 ? 3.528 -3.633 -3.776 1.00 96.62 308 SER A C 1
ATOM 2303 O O . SER A 1 308 ? 2.797 -3.950 -4.702 1.00 96.62 308 SER A O 1
ATOM 2305 N N . ALA A 1 309 ? 4.245 -2.513 -3.817 1.00 96.06 309 ALA A N 1
ATOM 2306 C CA . ALA A 1 309 ? 4.388 -1.722 -5.042 1.00 96.06 309 ALA A CA 1
ATOM 2307 C C . ALA A 1 309 ? 5.578 -2.228 -5.873 1.00 96.06 309 ALA A C 1
ATOM 2309 O O . ALA A 1 309 ? 5.503 -2.413 -7.085 1.00 96.06 309 ALA A O 1
ATOM 2310 N N . ARG A 1 310 ? 6.710 -2.484 -5.205 1.00 94.56 310 ARG A N 1
ATOM 2311 C CA . ARG A 1 310 ? 7.989 -2.788 -5.861 1.00 94.56 310 ARG A CA 1
ATOM 2312 C C . ARG A 1 310 ? 7.968 -4.122 -6.613 1.00 94.56 310 ARG A C 1
ATOM 2314 O O . ARG A 1 310 ? 8.576 -4.197 -7.677 1.00 94.56 310 ARG A O 1
ATOM 2321 N N . GLY A 1 311 ? 7.299 -5.144 -6.075 1.00 94.69 311 GLY A N 1
ATOM 2322 C CA . GLY A 1 311 ? 7.132 -6.433 -6.756 1.00 94.69 311 GLY A CA 1
ATOM 2323 C C . GLY A 1 311 ? 6.429 -6.260 -8.103 1.00 94.69 311 GLY A C 1
ATOM 2324 O O . GLY A 1 311 ? 7.015 -6.558 -9.139 1.00 94.69 311 GLY A O 1
ATOM 2325 N N . HIS A 1 312 ? 5.247 -5.646 -8.094 1.00 96.19 312 HIS A N 1
ATOM 2326 C CA . HIS A 1 312 ? 4.450 -5.399 -9.298 1.00 96.19 312 HIS A CA 1
ATOM 2327 C C . HIS A 1 312 ? 5.145 -4.462 -10.299 1.00 96.19 312 HIS A C 1
ATOM 2329 O O . HIS A 1 312 ? 5.109 -4.692 -11.503 1.00 96.19 312 HIS A O 1
ATOM 2335 N N . MET A 1 313 ? 5.909 -3.471 -9.827 1.00 96.12 313 MET A N 1
ATOM 2336 C CA . MET A 1 313 ? 6.770 -2.665 -10.704 1.00 96.12 313 MET A CA 1
ATOM 2337 C C . MET A 1 313 ? 7.799 -3.517 -11.461 1.00 96.12 313 MET A C 1
ATOM 2339 O O . MET A 1 313 ? 8.089 -3.245 -12.626 1.00 96.12 313 MET A O 1
ATOM 2343 N N . PHE A 1 314 ? 8.384 -4.532 -10.818 1.00 96.44 314 PHE A N 1
ATOM 2344 C CA . PHE A 1 314 ? 9.292 -5.460 -11.493 1.00 96.44 314 PHE A CA 1
ATOM 2345 C C . PHE A 1 314 ? 8.559 -6.397 -12.454 1.00 96.44 314 PHE A C 1
ATOM 2347 O O . PHE A 1 314 ? 9.109 -6.656 -13.522 1.00 96.44 314 PHE A O 1
ATOM 2354 N N . ALA A 1 315 ? 7.339 -6.834 -12.138 1.00 95.69 315 ALA A N 1
ATOM 2355 C CA . ALA A 1 315 ? 6.507 -7.625 -13.051 1.00 95.69 315 ALA A CA 1
ATOM 2356 C C . ALA A 1 315 ? 6.210 -6.863 -14.359 1.00 95.69 315 ALA A C 1
ATOM 2358 O O . ALA A 1 315 ? 6.446 -7.381 -15.455 1.00 95.69 315 ALA A O 1
ATOM 2359 N N . LEU A 1 316 ? 5.887 -5.565 -14.254 1.00 96.69 316 LEU A N 1
ATOM 2360 C CA . LEU A 1 316 ? 5.754 -4.657 -15.404 1.00 96.69 316 LEU A CA 1
ATOM 2361 C C . LEU A 1 316 ? 7.057 -4.466 -16.207 1.00 96.69 316 LEU A C 1
ATOM 2363 O O . LEU A 1 316 ? 7.026 -3.962 -17.328 1.00 96.69 316 LEU A O 1
ATOM 2367 N N . GLY A 1 317 ? 8.213 -4.843 -15.653 1.00 95.56 317 GLY A N 1
ATOM 2368 C CA . GLY A 1 317 ? 9.515 -4.743 -16.314 1.00 95.56 317 GLY A CA 1
ATOM 2369 C C . GLY A 1 317 ? 10.405 -3.598 -15.830 1.00 95.56 317 GLY A C 1
ATOM 2370 O O . GLY A 1 317 ? 11.356 -3.246 -16.520 1.00 95.56 317 GLY A O 1
ATOM 2371 N N . CYS A 1 318 ? 10.154 -3.004 -14.658 1.00 96.50 318 CYS A N 1
ATOM 2372 C CA . CYS A 1 318 ? 11.029 -1.961 -14.115 1.00 96.50 318 CYS A CA 1
ATOM 2373 C C . CYS A 1 318 ? 12.457 -2.485 -13.942 1.00 96.50 318 CYS A C 1
ATOM 2375 O O . CYS A 1 318 ? 12.692 -3.420 -13.177 1.00 96.50 318 CYS A O 1
ATOM 2377 N N . ILE A 1 319 ? 13.420 -1.829 -14.590 1.00 95.19 319 ILE A N 1
ATOM 2378 C CA . ILE A 1 319 ? 14.850 -2.177 -14.533 1.00 95.19 319 ILE A CA 1
ATOM 2379 C C . ILE A 1 319 ? 15.615 -1.476 -13.403 1.00 95.19 319 ILE A C 1
ATOM 2381 O O . ILE A 1 319 ? 16.822 -1.649 -13.281 1.00 95.19 319 ILE A O 1
ATOM 2385 N N . GLN A 1 320 ? 14.922 -0.698 -12.563 1.00 94.38 320 GLN A N 1
ATOM 2386 C CA . GLN A 1 320 ? 15.523 0.197 -11.565 1.00 94.38 320 GLN A CA 1
ATOM 2387 C C . GLN A 1 320 ? 16.466 1.238 -12.180 1.00 94.38 320 GLN A C 1
ATOM 2389 O O . GLN A 1 320 ? 17.546 1.480 -11.662 1.00 94.38 320 GLN A O 1
ATOM 2394 N N . ALA A 1 321 ? 16.030 1.912 -13.247 1.00 94.31 321 ALA A N 1
ATOM 2395 C CA . ALA A 1 321 ? 16.789 3.024 -13.825 1.00 94.31 321 ALA A CA 1
ATOM 2396 C C . ALA A 1 321 ? 16.958 4.218 -12.856 1.00 94.31 321 ALA A C 1
ATOM 2398 O O . ALA A 1 321 ? 17.799 5.074 -13.093 1.00 94.31 321 ALA A O 1
ATOM 2399 N N . LEU A 1 322 ? 16.141 4.297 -11.790 1.00 92.75 322 LEU A N 1
ATOM 2400 C CA . LEU A 1 322 ? 16.122 5.396 -10.807 1.00 92.75 322 LEU A CA 1
ATOM 2401 C C . LEU A 1 322 ? 15.875 6.780 -11.440 1.00 92.75 322 LEU A C 1
ATOM 2403 O O . LEU A 1 322 ? 16.356 7.805 -10.970 1.00 92.75 322 LEU A O 1
ATOM 2407 N N . GLN A 1 323 ? 15.076 6.805 -12.510 1.00 93.00 323 GLN A N 1
ATOM 2408 C CA . GLN A 1 323 ? 14.695 8.016 -13.250 1.00 93.00 323 GLN A CA 1
ATOM 2409 C C . GLN A 1 323 ? 13.191 8.321 -13.159 1.00 93.00 323 GLN A C 1
ATOM 2411 O O . GLN A 1 323 ? 12.642 9.046 -13.985 1.00 93.00 323 GLN A O 1
ATOM 2416 N N . CYS A 1 324 ? 12.492 7.773 -12.161 1.00 94.06 324 CYS A N 1
ATOM 2417 C CA . CYS A 1 324 ? 11.033 7.892 -12.034 1.00 94.06 324 CYS A CA 1
ATOM 2418 C C . CYS A 1 324 ? 10.555 9.349 -11.914 1.00 94.06 324 CYS A C 1
ATOM 2420 O O . CYS A 1 324 ? 9.492 9.712 -12.419 1.00 94.06 324 CYS A O 1
ATOM 2422 N N . ASN A 1 325 ? 11.359 10.193 -11.268 1.00 90.50 325 ASN A N 1
ATOM 2423 C CA . ASN A 1 325 ? 11.139 11.630 -11.150 1.00 90.50 325 ASN A CA 1
ATOM 2424 C C . ASN A 1 325 ? 11.518 12.401 -12.425 1.00 90.50 325 ASN A C 1
ATOM 2426 O O . ASN A 1 325 ? 11.154 13.571 -12.542 1.00 90.50 325 ASN A O 1
ATOM 2430 N N . LYS A 1 326 ? 12.281 11.803 -13.350 1.00 93.06 326 LYS A N 1
ATOM 2431 C CA . LYS A 1 326 ? 12.824 12.458 -14.553 1.00 93.06 326 LYS A CA 1
ATOM 2432 C C . LYS A 1 326 ? 11.888 12.485 -15.751 1.00 93.06 326 LYS A C 1
ATOM 2434 O O . LYS A 1 326 ? 12.143 13.239 -16.676 1.00 93.06 326 LYS A O 1
ATOM 2439 N N . ASP A 1 327 ? 10.801 11.722 -15.689 1.00 93.94 327 ASP A N 1
ATOM 2440 C CA . ASP A 1 327 ? 9.894 11.479 -16.817 1.00 93.94 327 ASP A CA 1
ATOM 2441 C C . ASP A 1 327 ? 10.554 10.757 -18.007 1.00 93.94 327 ASP A C 1
ATOM 2443 O O . ASP A 1 327 ? 9.987 10.659 -19.087 1.00 93.94 327 ASP A O 1
ATOM 2447 N N . THR A 1 328 ? 11.734 10.173 -17.795 1.00 96.25 328 THR A N 1
ATOM 2448 C CA . THR A 1 328 ? 12.543 9.483 -18.811 1.00 96.25 328 THR A CA 1
ATOM 2449 C C . THR A 1 328 ? 12.612 7.977 -18.556 1.00 96.25 328 THR A C 1
ATOM 2451 O O . THR A 1 328 ? 13.621 7.335 -18.829 1.00 96.25 328 THR A O 1
ATOM 2454 N N . CYS A 1 329 ? 11.554 7.395 -17.978 1.00 96.94 329 CYS A N 1
ATOM 2455 C CA . CYS A 1 329 ? 11.501 5.963 -17.687 1.00 96.94 329 CYS A CA 1
ATOM 2456 C C . CYS A 1 329 ? 11.664 5.148 -18.986 1.00 96.94 329 CYS A C 1
ATOM 2458 O O . CYS A 1 329 ? 10.770 5.199 -19.831 1.00 96.94 329 CYS A O 1
ATOM 2460 N N . PRO A 1 330 ? 12.747 4.364 -19.146 1.00 96.12 330 PRO A N 1
ATOM 2461 C CA . PRO A 1 330 ? 13.032 3.682 -20.410 1.00 96.12 330 PRO A CA 1
ATOM 2462 C C . PRO A 1 330 ? 12.058 2.536 -20.708 1.00 96.12 330 PRO A C 1
ATOM 2464 O O . PRO A 1 330 ? 11.959 2.094 -21.843 1.00 96.12 330 PRO A O 1
ATOM 2467 N N . THR A 1 331 ? 11.332 2.057 -19.696 1.00 96.00 331 THR A N 1
ATOM 2468 C CA . THR A 1 331 ? 10.384 0.941 -19.812 1.00 96.00 331 THR A CA 1
ATOM 2469 C C . THR A 1 331 ? 8.930 1.406 -19.834 1.00 96.00 331 THR A C 1
ATOM 2471 O O . THR A 1 331 ? 8.032 0.601 -19.626 1.00 96.00 331 THR A O 1
ATOM 2474 N N . GLY A 1 332 ? 8.678 2.711 -19.982 1.00 96.69 332 GLY A N 1
ATOM 2475 C CA . GLY A 1 332 ? 7.322 3.249 -20.104 1.00 96.69 332 GLY A CA 1
ATOM 2476 C C . GLY A 1 332 ? 6.484 3.254 -18.820 1.00 96.69 332 GLY A C 1
ATOM 2477 O O . GLY A 1 332 ? 5.345 3.706 -18.858 1.00 96.69 332 GLY A O 1
ATOM 2478 N N . ILE A 1 333 ? 7.013 2.801 -17.675 1.00 97.62 333 ILE A N 1
ATOM 2479 C CA . ILE A 1 333 ? 6.223 2.635 -16.438 1.00 97.62 333 ILE A CA 1
ATOM 2480 C C . ILE A 1 333 ? 5.959 3.971 -15.734 1.00 97.62 333 ILE A C 1
ATOM 2482 O O . ILE A 1 333 ? 4.842 4.244 -15.312 1.00 97.62 333 ILE A O 1
ATOM 2486 N N . THR A 1 334 ? 6.987 4.810 -15.576 1.00 96.56 334 THR A N 1
ATOM 2487 C CA . THR A 1 334 ? 6.926 6.047 -14.772 1.00 96.56 334 THR A CA 1
ATOM 2488 C C . THR A 1 334 ? 7.170 7.303 -15.605 1.00 96.56 334 THR A C 1
ATOM 2490 O O . THR A 1 334 ? 7.906 8.202 -15.188 1.00 96.56 334 THR A O 1
ATOM 2493 N N . THR A 1 335 ? 6.552 7.380 -16.782 1.00 95.50 335 THR A N 1
ATOM 2494 C CA . THR A 1 335 ? 6.700 8.495 -17.732 1.00 95.50 335 THR A CA 1
ATOM 2495 C C . THR A 1 335 ? 5.372 8.886 -18.380 1.00 95.50 335 THR A C 1
ATOM 2497 O O . THR A 1 335 ? 4.538 8.018 -18.638 1.00 95.50 335 THR A O 1
ATOM 2500 N N . HIS A 1 336 ? 5.190 10.174 -18.672 1.00 93.88 336 HIS A N 1
ATOM 2501 C CA . HIS A 1 336 ? 4.101 10.701 -19.507 1.00 93.88 336 HIS A CA 1
ATOM 2502 C C . HIS A 1 336 ? 4.522 10.974 -20.951 1.00 93.88 336 HIS A C 1
ATOM 2504 O O . HIS A 1 336 ? 3.709 11.413 -21.757 1.00 93.88 336 HIS A O 1
ATOM 2510 N N . ASN A 1 337 ? 5.767 10.658 -21.308 1.00 94.94 337 ASN A N 1
ATOM 2511 C CA . ASN A 1 337 ? 6.231 10.702 -22.683 1.00 94.94 337 ASN A CA 1
ATOM 2512 C C . ASN A 1 337 ? 5.649 9.520 -23.476 1.00 94.94 337 ASN A C 1
ATOM 2514 O O . ASN A 1 337 ? 6.048 8.369 -23.277 1.00 94.94 337 ASN A O 1
ATOM 2518 N N . GLU A 1 338 ? 4.744 9.809 -24.410 1.00 95.25 338 GLU A N 1
ATOM 2519 C CA . GLU A 1 338 ? 4.058 8.799 -25.226 1.00 95.25 338 GLU A CA 1
ATOM 2520 C C . GLU A 1 338 ? 5.021 7.880 -25.986 1.00 95.25 338 GLU A C 1
ATOM 2522 O O . GLU A 1 338 ? 4.777 6.679 -26.092 1.00 95.25 338 GLU A O 1
ATOM 2527 N N . ARG A 1 339 ? 6.159 8.404 -26.465 1.00 96.50 339 ARG A N 1
ATOM 2528 C CA . ARG A 1 339 ? 7.174 7.598 -27.160 1.00 96.50 339 ARG A CA 1
ATOM 2529 C C . ARG A 1 339 ? 7.758 6.529 -26.240 1.00 96.50 339 ARG A C 1
ATOM 2531 O O . ARG A 1 339 ? 7.965 5.405 -26.682 1.00 96.50 339 ARG A O 1
ATOM 2538 N N . LEU A 1 340 ? 8.020 6.872 -24.978 1.00 96.50 340 LEU A N 1
ATOM 2539 C CA . LEU A 1 340 ? 8.560 5.931 -23.992 1.00 96.50 340 LEU A CA 1
ATOM 2540 C C . LEU A 1 340 ? 7.493 4.949 -23.496 1.00 96.50 340 LEU A C 1
ATOM 2542 O O . LEU A 1 340 ? 7.807 3.793 -23.221 1.00 96.50 340 LEU A O 1
ATOM 2546 N N . GLN A 1 341 ? 6.233 5.382 -23.415 1.00 97.06 341 GLN A N 1
ATOM 2547 C CA . GLN A 1 341 ? 5.113 4.518 -23.032 1.00 97.06 341 GLN A CA 1
ATOM 2548 C C . GLN A 1 341 ? 4.890 3.352 -24.003 1.00 97.06 341 GLN A C 1
ATOM 2550 O O . GLN A 1 341 ? 4.467 2.291 -23.556 1.00 97.06 341 GLN A O 1
ATOM 2555 N N . ARG A 1 342 ? 5.250 3.494 -25.290 1.00 93.62 342 ARG A N 1
ATOM 2556 C CA . ARG A 1 342 ? 5.195 2.398 -26.283 1.00 93.62 342 ARG A CA 1
ATOM 2557 C C . ARG A 1 342 ? 6.027 1.172 -25.890 1.00 93.62 342 ARG A C 1
ATOM 2559 O O . ARG A 1 342 ? 5.762 0.087 -26.386 1.00 93.62 342 ARG A O 1
ATOM 2566 N N . GLY A 1 343 ? 7.013 1.328 -25.002 1.00 89.88 343 GLY A N 1
ATOM 2567 C CA . GLY A 1 343 ? 7.794 0.211 -24.464 1.00 89.88 343 GLY A CA 1
ATOM 2568 C C . GLY A 1 343 ? 7.034 -0.676 -23.467 1.00 89.88 343 GLY A C 1
ATOM 2569 O O . GLY A 1 343 ? 7.578 -1.694 -23.035 1.00 89.88 343 GLY A O 1
ATOM 2570 N N . LEU A 1 344 ? 5.810 -0.301 -23.078 1.00 96.44 344 LEU A N 1
ATOM 2571 C CA . LEU A 1 344 ? 4.967 -1.052 -22.153 1.00 96.44 344 LEU A CA 1
ATOM 2572 C C . LEU A 1 344 ? 3.713 -1.563 -22.867 1.00 96.44 344 LEU A C 1
ATOM 2574 O O . LEU A 1 344 ? 2.714 -0.856 -22.984 1.00 96.44 344 LEU A O 1
ATOM 2578 N N . ASP A 1 345 ? 3.779 -2.810 -23.323 1.00 96.94 345 ASP A N 1
ATOM 2579 C CA . ASP A 1 345 ? 2.637 -3.530 -23.884 1.00 96.94 345 ASP A CA 1
ATOM 2580 C C . ASP A 1 345 ? 1.696 -3.993 -22.763 1.00 96.94 345 ASP A C 1
ATOM 2582 O O . ASP A 1 345 ? 2.060 -4.822 -21.931 1.00 96.94 345 ASP A O 1
ATOM 2586 N N . VAL A 1 346 ? 0.483 -3.441 -22.737 1.00 97.38 346 VAL A N 1
ATOM 2587 C CA . VAL A 1 346 ? -0.523 -3.734 -21.708 1.00 97.38 346 VAL A CA 1
ATOM 2588 C C . VAL A 1 346 ? -0.957 -5.198 -21.741 1.00 97.38 346 VAL A C 1
ATOM 2590 O O . VAL A 1 346 ? -1.079 -5.795 -20.676 1.00 97.38 346 VAL A O 1
ATOM 2593 N N . ALA A 1 347 ? -1.149 -5.780 -22.929 1.00 96.00 347 ALA A N 1
ATOM 2594 C CA . ALA A 1 347 ? -1.648 -7.145 -23.064 1.00 96.00 347 ALA A CA 1
ATOM 2595 C C . ALA A 1 347 ? -0.628 -8.160 -22.531 1.00 96.00 347 ALA A C 1
ATOM 2597 O O . ALA A 1 347 ? -0.996 -9.071 -21.795 1.00 96.00 347 ALA A O 1
ATOM 2598 N N . ASP A 1 348 ? 0.660 -7.953 -22.825 1.00 96.00 348 ASP A N 1
ATOM 2599 C CA . ASP A 1 348 ? 1.751 -8.749 -22.250 1.00 96.00 348 ASP A CA 1
ATOM 2600 C C . ASP A 1 348 ? 1.925 -8.474 -20.749 1.00 96.00 348 ASP A C 1
ATOM 2602 O O . ASP A 1 348 ? 2.058 -9.413 -19.970 1.00 96.00 348 ASP A O 1
ATOM 2606 N N . LYS A 1 349 ? 1.933 -7.206 -20.308 1.00 96.12 349 LYS A N 1
ATOM 2607 C CA . LYS A 1 349 ? 2.198 -6.870 -18.896 1.00 96.12 349 LYS A CA 1
ATOM 2608 C C . LYS A 1 349 ? 1.072 -7.245 -17.940 1.00 96.12 349 LYS A C 1
ATOM 2610 O O . LYS A 1 349 ? 1.367 -7.422 -16.765 1.00 96.12 349 LYS A O 1
ATOM 2615 N N . ALA A 1 350 ? -0.169 -7.350 -18.402 1.00 96.81 350 ALA A N 1
ATOM 2616 C CA . ALA A 1 350 ? -1.291 -7.776 -17.568 1.00 96.81 350 ALA A CA 1
ATOM 2617 C C . ALA A 1 350 ? -1.215 -9.262 -17.174 1.00 96.81 350 ALA A C 1
ATOM 2619 O O . ALA A 1 350 ? -1.779 -9.645 -16.158 1.00 96.81 350 ALA A O 1
ATOM 2620 N N . GLN A 1 351 ? -0.505 -10.094 -17.943 1.00 95.00 351 GLN A N 1
ATOM 2621 C CA . GLN A 1 351 ? -0.349 -11.534 -17.684 1.00 95.00 351 GLN A CA 1
ATOM 2622 C C . GLN A 1 351 ? 0.775 -11.856 -16.676 1.00 95.00 351 GLN A C 1
ATOM 2624 O O . GLN A 1 351 ? 1.198 -13.007 -16.580 1.00 95.00 351 GLN A O 1
ATOM 2629 N N . ARG A 1 352 ? 1.322 -10.844 -15.989 1.00 89.31 352 ARG A N 1
ATOM 2630 C CA . ARG A 1 352 ? 2.587 -10.910 -15.239 1.00 89.31 352 ARG A CA 1
ATOM 2631 C C . ARG A 1 352 ? 2.457 -10.562 -13.767 1.00 89.31 352 ARG A C 1
ATOM 2633 O O . ARG A 1 352 ? 1.643 -9.676 -13.438 1.00 89.31 352 ARG A O 1
#

Solvent-accessible surface area (backbone atoms only — not comparable to full-atom values): 18764 Å² total; per-residue (Å²): 108,72,67,43,56,27,56,32,65,74,44,86,78,81,78,78,99,66,83,88,69,74,78,82,51,88,85,54,88,77,81,87,78,69,96,65,79,84,48,82,91,71,60,76,76,68,70,73,47,74,34,20,84,87,32,86,42,50,36,73,47,52,58,50,66,30,39,33,61,55,20,54,66,49,35,13,69,51,42,41,32,13,49,17,34,21,21,33,78,69,62,16,40,41,27,31,12,47,49,18,85,52,71,42,49,57,75,30,67,15,42,26,32,47,28,38,29,41,60,26,34,77,26,42,45,98,87,56,46,85,27,62,68,41,40,35,57,56,44,68,39,83,44,45,44,32,40,32,42,45,72,29,38,11,20,30,57,87,48,54,92,57,76,54,72,94,58,52,47,79,80,52,48,81,68,68,85,75,74,82,44,49,87,76,51,86,50,52,67,41,46,40,50,52,41,48,54,52,22,68,56,45,29,25,21,25,26,37,25,35,40,44,56,83,56,69,63,54,56,53,33,52,51,50,26,66,71,74,32,78,83,58,46,48,24,28,42,32,44,25,8,10,75,27,79,72,50,52,66,62,64,70,35,39,78,71,36,55,32,44,48,86,60,39,46,52,51,52,45,52,49,28,50,76,68,73,36,47,90,68,35,40,31,30,42,32,33,91,49,63,51,69,71,50,45,53,49,44,43,75,55,62,28,69,29,36,25,18,48,67,44,55,43,33,32,61,52,56,82,76,84,84,32,45,60,68,42,64,22,79,46,9,43,24,15,82,44,67,79,35,30,69,61,37,54,37,78,68,32,20,73,56

Radius of gyration: 19.86 Å; Cα contacts (8 Å, |Δi|>4): 712; chains: 1; bounding box: 48×60×52 Å

Secondary structure (DSSP, 8-state):
-HHHHHHTTT-----SS---S-S-STT---PPPPSSPPPGGGPPPPPPEEE-TTSSS-EEE---EEEPP--BTTB-HHHHHHHHHHHHHHT-EEE-GGG---HHHHTT--EEEEEE-TT-TTTB-TTSSB-HHHHHHHHTSTTEEEEEEE---TTSTT------GGG--HHHHTT----SS-TT-SSHHHHHHHHHHHHHHH-S-EEEEE--SS-HHHHHHHHHHHHH-GGGS-SEEEEE-TT---SS--HHHHHHSS--HHHHHHHHHHHHHHTT-TTTSEEEEESS--SHHHHHHHHHTT-SEEEESHHHHHHTT----S-TTTT--TTSSS---HHHHTT--HHHHTT-

pLDDT: mean 92.2, std 9.12, range [47.72, 98.88]

Sequence (352 aa):
RSWVYKAAKNVDRTTAFGSTQSLEVTGTVMFMNCAFPTLDEEALEPSAVTLGPHCPNPYITKSLFNISGMSFGALSKPAVRALSQGAKLAGCWMNTGEGGLSPYHLEGGADIVFQIGTAKYGVRDEQGKLSHEKLKQIAAHEQVKMFEIKMSQGAKPGKGGMLPGRKVNAEIAKIRGIPEGHPEVKNPADLLDMIASVRETTGKPTGFKAVIGAYAWLETLFAEINHRGIESAPDFITIDSADGGTGAAPQPLMDSVGLPLRESLPLVVNMLEKHGLRERVKVIASGKLIVPSKVAWALALGADFVVSARGHMFALGCIQALQCNKDTCPTGITTHNERLQRGLDVADKAQR

Foldseek 3Di:
DVQLQCVLVVHDNDDPDDDPDDPPPPPDDDDDDDPDDDDPVRDDQQDWDWFPPVFPQIDIARAFEAADADADLLWDLLQLLLRLLLQVVVQHEHERHCNFDDVSNPNNPAAYEYEHWQQNFQQADPVSDGHLVSLQVVLPDPSDAEYEYEQAALQAHQFTADADPVSQDPVNVVRDDGDTGNPQCPALVSVLVVQCSSCVSNSHQYYYEHFDDPCVRVLVNLVVCVVVDLSSDHSEYEHHANCADGLDDDRCSSPPDGHGCVPVLLVNCVSCVVSVNLVRYAYEYEYPQQDVSSSVVSVVSRHSHYHYNVSLCVSQPQPPPVCSNVLVRQQLTRHPPPVSVVNGDSVSSSSD

Mean predicted aligned error: 4.55 Å

Nearest PDB structures (foldseek):
  7mfm-assembly1_G  TM=8.481E-01  e=2.282E-18  Bacillus subtilis
  6s6u-assembly1_A  TM=8.670E-01  e=6.342E-18  Azospirillum brasilense
  1lm1-assembly1_A  TM=8.284E-01  e=3.032E-18  Synechocystis sp. PCC 6803
  1ofd-assembly2_B  TM=8.522E-01  e=9.989E-18  Synechocystis sp. PCC 6803
  1ofe-assembly2_B  TM=8.444E-01  e=6.713E-18  Synechocystis sp. PCC 6803

=== Feature glossary ===
Key to the feature types in this record:

— What the protein is —

Primary structure: the covalent order of the twenty standard amino acids along the backbone. Two proteins with the same sequence will (almost always) fold to the same structure; two with 30% identity often share a fold but not the details.

Database cross-references. InterPro integrates a dozen domain/family signature databases into unified entries with residue-range hits. GO terms attach function/process/location labels with evidence codes. CATH codes position the fold in a four-level structural taxonomy. Organism is the NCBI-taxonomy species name.

— Where its atoms are —

The mmCIF block holds the 3D Cartesian coordinates of each backbone atom (N, Cα, C, O) in ångströms. mmCIF is the PDB's canonical archive format — a tagged-loop text representation of the atomic model.

Six rendered views show the 3D structure from the faces of a cube — i.e. along ±x, ±y, ±z. Rendering representation is drawn randomly per protein from cartoon (secondary-structure ribbons), sticks (backbone bonds), or molecular surface; coloring is either N→C rainbow (blue at the N-terminus through red at the C-terminus) or one color per chain.

— Local backbone conformation —

DSSP 8-state secondary structure assigns each residue one of H (α-helix), G (3₁₀-helix), I (π-helix), E (extended β-strand), B (isolated β-bridge), T (hydrogen-bonded turn), S (bend), or '-' (coil). The assignment is computed from backbone hydrogen-bond geometry via the Kabsch–Sander algorithm.

P-SEA three-state annotation labels each residue as helix, strand, or coil based purely on the geometry of the Cα trace. It serves as a fallback when the full backbone (and thus DSSP) is unavailable.

The φ/ψ torsion pair specifies the backbone conformation at each residue. φ rotates about the N–Cα bond, ψ about the Cα–C bond. Steric clashes forbid most of the (φ, ψ) plane — the allowed regions (α-helix basin, β-sheet basin, left-handed helix) are the Ramachandran-allowed regions.

— Global shape and packing —

The geometric summary reports three shape descriptors. Rg (radius of gyration) measures how spread out the Cα atoms are about their centre of mass; compact globular proteins have small Rg, elongated or unfolded ones large. Cα contacts (<8 Å, |i−j|>4) count long-range residue pairs in spatial proximity — high for tightly packed folds, near zero for rods or random coil. The bounding-box extents give the protein's footprint along x, y, z in Å.

Accessible surface area quantifies burial. A residue with SASA near zero is packed into the hydrophobic core; one with SASA >100 Å² sits on the surface. Computed here via the Shrake–Rupley numerical algorithm with a 1.4 Å probe.

Plot images: a contact map (which residues are close in 3D, as an N×N binary image), a Ramachandran scatter (backbone torsion angles, revealing secondary-structure composition at a glance), and — for AlphaFold structures — a PAE heatmap (pairwise prediction confidence).

— Structural neighborhood —

The Foldseek 3Di string encodes local tertiary geometry as a 20-letter alphabet — one character per residue — derived from the relative positions of nearby Cα atoms. Unlike the amino-acid sequence, 3Di is a direct function of the 3D structure, so two proteins with the same fold have similar 3Di strings even at low sequence identity.

Nearest PDB neighbors are the top structural matches found by Foldseek when searching this structure against the entire Protein Data Bank. Each hit reports a TM-score (0 to 1; >0.5 almost always implies the same fold) and an E-value. These are *structural* homologs — they may share no detectable sequence similarity.

— Confidence and disorder —

For AlphaFold models, the B-factor field carries pLDDT — the model's own estimate of local accuracy on a 0–100 scale. Regions with pLDDT<50 should be treated as essentially unmodeled; they often correspond to intrinsically disordered segments.

B-factor (Debye–Waller factor) reflects atomic displacement in the crystal lattice. It is an experimental observable (units Å²), not a prediction; low values mean the atom is pinned down, high values mean it moves or is heterogeneous across the crystal.

Predicted aligned error is AlphaFold's pairwise confidence. Unlike pLDDT (per-residue), PAE is per-residue-pair and captures whether two parts of the structure are correctly placed relative to each other. Units are ångströms of expected positional error.